Protein AF-A0A3M2DTA8-F1 (afdb_monomer_lite)

Sequence (201 aa):
MVPRVATTVEIPSRPRRARVEIDAHSLYVSAADGQWTEMPLAGARAIARDAACDARFVRHVSIRSAAGRVDLITPPERGAIAPRAARLPGVPRSSIIVDADDCDTVEAWVRTGGGLSGRTIAELARLARIATPQFAIAIGECAAYVAAELTWQRLGPMRGGGTFQQVLGPLEREARRSPRAAEALLAAMSRGAVLEPYVGR

Secondary structure (DSSP, 8-state):
-----------PPPPPPPEEEE-SSEEEEE-TTS-EEEEE-TT-EEEEEEEEETTEEEEEEEEEETTEEEEEE--GGGSPB--TT--PPBPPTTPEE--HHHHHHHHHHHHTTT--TT--HHHHHHHHHTB-HHHHHHHHHHHHHHHHHHHHHHHSS---THHHHHHTHHHHHHHTT-HHHHHHHHHHHHHHHHHTTTS--

Structure (mmCIF, N/CA/C/O backbone):
data_AF-A0A3M2DTA8-F1
#
_entry.id   AF-A0A3M2DTA8-F1
#
loop_
_atom_site.group_PDB
_atom_site.id
_atom_site.type_symbol
_atom_site.label_atom_id
_atom_site.label_alt_id
_atom_site.label_comp_id
_atom_site.label_asym_id
_atom_site.label_entity_id
_atom_site.label_seq_id
_atom_site.pdbx_PDB_ins_code
_atom_site.Cartn_x
_atom_site.Cartn_y
_atom_site.Cartn_z
_atom_site.occupancy
_atom_site.B_iso_or_equiv
_atom_site.auth_seq_id
_atom_site.auth_comp_id
_atom_site.auth_asym_id
_atom_site.auth_atom_id
_atom_site.pdbx_PDB_model_num
ATOM 1 N N . MET A 1 1 ? -47.699 27.219 29.072 1.00 48.72 1 MET A N 1
ATOM 2 C CA . MET A 1 1 ? -46.553 27.611 28.222 1.00 48.72 1 MET A CA 1
ATOM 3 C C . MET A 1 1 ? -45.392 26.696 28.599 1.00 48.72 1 MET A C 1
ATOM 5 O O . MET A 1 1 ? -44.927 26.792 29.723 1.00 48.72 1 MET A O 1
ATOM 9 N N . VAL A 1 2 ? -45.035 25.716 27.761 1.00 40.84 2 VAL A N 1
ATOM 10 C CA . VAL A 1 2 ? -44.021 24.693 28.099 1.00 40.84 2 VAL A CA 1
ATOM 11 C C . VAL A 1 2 ? -42.668 25.133 27.526 1.00 40.84 2 VAL A C 1
ATOM 13 O O . VAL A 1 2 ? -42.603 25.376 26.319 1.00 40.84 2 VAL A O 1
ATOM 16 N N . PRO A 1 3 ? -41.602 25.269 28.335 1.00 48.31 3 PRO A N 1
ATOM 17 C CA . PRO A 1 3 ? -40.293 25.656 27.826 1.00 48.31 3 PRO A CA 1
ATOM 18 C C . PRO A 1 3 ? -39.707 24.520 26.980 1.00 48.31 3 PRO A C 1
ATOM 20 O O . PRO A 1 3 ? -39.558 23.389 27.439 1.00 48.31 3 PRO A O 1
ATOM 23 N N . ARG A 1 4 ? -39.378 24.822 25.720 1.00 49.88 4 ARG A N 1
ATOM 24 C CA . ARG A 1 4 ? -38.595 23.927 24.864 1.00 49.88 4 ARG A CA 1
ATOM 25 C C . ARG A 1 4 ? -37.152 23.934 25.361 1.00 49.88 4 ARG A C 1
ATOM 27 O O . ARG A 1 4 ? -36.442 24.916 25.172 1.00 49.88 4 ARG A O 1
ATOM 34 N N . VAL A 1 5 ? -36.726 22.835 25.979 1.00 50.75 5 VAL A N 1
ATOM 35 C CA . VAL A 1 5 ? -35.305 22.557 26.208 1.00 50.75 5 VAL A CA 1
ATOM 36 C C . VAL A 1 5 ? -34.689 22.280 24.841 1.00 50.75 5 VAL A C 1
ATOM 38 O O . VAL A 1 5 ? -34.995 21.273 24.205 1.00 50.75 5 VAL A O 1
ATOM 41 N N . ALA A 1 6 ? -33.869 23.209 24.355 1.00 48.50 6 ALA A N 1
ATOM 42 C CA . ALA A 1 6 ? -33.037 22.973 23.189 1.00 48.50 6 ALA A CA 1
ATOM 43 C C . ALA A 1 6 ? -31.980 21.932 23.578 1.00 48.50 6 ALA A C 1
ATOM 45 O O . ALA A 1 6 ? -30.978 22.252 24.211 1.00 48.50 6 ALA A O 1
ATOM 46 N N . THR A 1 7 ? -32.229 20.665 23.253 1.00 53.28 7 THR A N 1
ATOM 47 C CA . THR A 1 7 ? -31.190 19.640 23.297 1.00 53.28 7 THR A CA 1
ATOM 48 C C . THR A 1 7 ? -30.209 19.967 22.181 1.00 53.28 7 THR A C 1
ATOM 50 O O . THR A 1 7 ? -30.469 19.681 21.013 1.00 53.28 7 THR A O 1
ATOM 53 N N . THR A 1 8 ? -29.102 20.621 22.526 1.00 43.78 8 THR A N 1
ATOM 54 C CA . THR A 1 8 ? -27.943 20.723 21.642 1.00 43.78 8 THR A CA 1
ATOM 55 C C . THR A 1 8 ? -27.476 19.300 21.371 1.00 43.78 8 THR A C 1
ATOM 57 O O . THR A 1 8 ? -26.863 18.661 22.221 1.00 43.78 8 THR A O 1
ATOM 60 N N . VAL A 1 9 ? -27.842 18.767 20.208 1.00 49.28 9 VAL A N 1
ATOM 61 C CA . VAL A 1 9 ? -27.265 17.527 19.705 1.00 49.28 9 VAL A CA 1
ATOM 62 C C . VAL A 1 9 ? -25.840 17.884 19.313 1.00 49.28 9 VAL A C 1
ATOM 64 O O . VAL A 1 9 ? -25.622 18.509 18.275 1.00 49.28 9 VAL A O 1
ATOM 67 N N . GLU A 1 10 ? -24.874 17.551 20.169 1.00 37.25 10 GLU A N 1
ATOM 68 C CA . GLU A 1 10 ? -23.474 17.539 19.763 1.00 37.25 10 GLU A CA 1
ATOM 69 C C . GLU A 1 10 ? -23.366 16.591 18.573 1.00 37.25 10 GLU A C 1
ATOM 71 O O . GLU A 1 10 ? -23.547 15.380 18.691 1.00 37.25 10 GLU A O 1
ATOM 76 N N . ILE A 1 11 ? -23.147 17.160 17.390 1.00 49.78 11 ILE A N 1
ATOM 77 C CA . ILE A 1 11 ? -22.798 16.378 16.215 1.00 49.78 11 ILE A CA 1
ATOM 78 C C . ILE A 1 11 ? -21.409 15.821 16.534 1.00 49.78 11 ILE A C 1
ATOM 80 O O . ILE A 1 11 ? -20.482 16.629 16.657 1.00 49.78 11 ILE A O 1
ATOM 84 N N . PRO A 1 12 ? -21.232 14.495 16.703 1.00 49.81 12 PRO A N 1
ATOM 85 C CA . PRO A 1 12 ? -19.915 13.945 16.973 1.00 49.81 12 PRO A CA 1
ATOM 86 C C . PRO A 1 12 ? -18.982 14.409 15.859 1.00 49.81 12 PRO A C 1
ATOM 88 O O . PRO A 1 12 ? -19.290 14.267 14.668 1.00 49.81 12 PRO A O 1
ATOM 91 N N . SER A 1 13 ? -17.880 15.048 16.254 1.00 57.19 13 SER A N 1
ATOM 92 C CA . SER A 1 13 ? -16.854 15.486 15.320 1.00 57.19 13 SER A CA 1
ATOM 93 C C . SER A 1 13 ? -16.477 14.289 14.451 1.00 57.19 13 SER A C 1
ATOM 95 O O . SER A 1 13 ? -16.272 13.183 14.956 1.00 57.19 13 SER A O 1
ATOM 97 N N . ARG A 1 14 ? -16.486 14.471 13.122 1.00 57.56 14 ARG A N 1
ATOM 98 C CA . ARG A 1 14 ? -16.159 13.381 12.192 1.00 57.56 14 ARG A CA 1
ATOM 99 C C . ARG A 1 14 ? -14.837 12.759 12.648 1.00 57.56 14 ARG A C 1
ATOM 101 O O . ARG A 1 14 ? -13.872 13.517 12.792 1.00 57.56 14 ARG A O 1
ATOM 108 N N . PRO A 1 15 ? -14.773 11.438 12.882 1.00 62.88 15 PRO A N 1
ATOM 109 C CA . PRO A 1 15 ? -13.542 10.822 13.337 1.00 62.88 15 PRO A CA 1
ATOM 110 C C . PRO A 1 15 ? -12.437 11.141 12.331 1.00 62.88 15 PRO A C 1
ATOM 112 O O . PRO A 1 15 ? -12.603 10.988 11.117 1.00 62.88 15 PRO A O 1
ATOM 115 N N . ARG A 1 16 ? -11.332 11.687 12.839 1.00 72.88 16 ARG A N 1
ATOM 116 C CA . ARG A 1 16 ? -10.223 12.135 12.002 1.00 72.88 16 ARG A CA 1
ATOM 117 C C . ARG A 1 16 ? -9.631 10.913 11.303 1.00 72.88 16 ARG A C 1
ATOM 119 O O . ARG A 1 16 ? -9.260 9.949 11.966 1.00 72.88 16 ARG A O 1
ATOM 126 N N . ARG A 1 17 ? -9.563 10.962 9.971 1.00 84.25 17 ARG A N 1
ATOM 127 C CA . ARG A 1 17 ? -8.951 9.898 9.166 1.00 84.25 17 ARG A CA 1
ATOM 128 C C . ARG A 1 17 ? -7.479 9.787 9.532 1.00 84.25 17 ARG A C 1
ATOM 130 O O . ARG A 1 17 ? -6.757 10.787 9.504 1.00 84.25 17 ARG A O 1
ATOM 137 N N . ALA A 1 18 ? -7.073 8.582 9.894 1.00 89.50 18 ALA A N 1
ATOM 138 C CA . ALA A 1 18 ? -5.684 8.237 10.094 1.00 89.50 18 ALA A CA 1
ATOM 139 C C . ALA A 1 18 ? -4.962 8.189 8.750 1.00 89.50 18 ALA A C 1
ATOM 141 O O . ALA A 1 18 ? -5.562 7.893 7.714 1.00 89.50 18 ALA A O 1
ATOM 142 N N . ARG A 1 19 ? -3.661 8.462 8.783 1.00 91.00 19 ARG A N 1
ATOM 143 C CA . ARG A 1 19 ? -2.762 8.199 7.665 1.00 91.00 19 ARG A CA 1
ATOM 144 C C . ARG A 1 19 ? -2.070 6.873 7.905 1.00 91.00 19 ARG A C 1
ATOM 146 O O . ARG A 1 19 ? -1.788 6.511 9.048 1.00 91.00 19 ARG A O 1
ATOM 153 N N . VAL A 1 20 ? -1.792 6.176 6.818 1.00 94.12 20 VAL A N 1
ATOM 154 C CA . VAL A 1 20 ? -0.933 5.000 6.820 1.00 94.12 20 VAL A CA 1
ATOM 155 C C . VAL A 1 20 ? 0.275 5.287 5.955 1.00 94.12 20 VAL A C 1
ATOM 157 O O . VAL A 1 20 ? 0.147 5.894 4.891 1.00 94.12 20 VAL A O 1
ATOM 160 N N . GLU A 1 21 ? 1.434 4.851 6.423 1.00 96.00 21 GLU A N 1
ATOM 161 C CA . GLU A 1 21 ? 2.644 4.797 5.620 1.00 96.00 21 GLU A CA 1
ATOM 162 C C . GLU A 1 21 ? 3.204 3.377 5.645 1.00 96.00 21 GLU A C 1
ATOM 164 O O . GLU A 1 21 ? 3.129 2.686 6.659 1.00 96.00 21 GLU A O 1
ATOM 169 N N . ILE A 1 22 ? 3.751 2.920 4.526 1.00 95.62 22 ILE A N 1
ATOM 170 C CA . ILE A 1 22 ? 4.434 1.632 4.431 1.00 95.62 22 ILE A CA 1
ATOM 171 C C . ILE A 1 22 ? 5.902 1.835 4.094 1.00 95.62 22 ILE A C 1
ATOM 173 O O . ILE A 1 22 ? 6.269 2.694 3.290 1.00 95.62 22 ILE A O 1
ATOM 177 N N . ASP A 1 23 ? 6.721 0.983 4.684 1.00 93.50 23 ASP A N 1
ATOM 178 C CA . ASP A 1 23 ? 8.105 0.758 4.301 1.00 93.50 23 ASP A CA 1
ATOM 179 C C . ASP A 1 23 ? 8.295 -0.728 3.947 1.00 93.50 23 ASP A C 1
ATOM 181 O O . ASP A 1 23 ? 7.362 -1.535 4.053 1.00 93.50 23 ASP A O 1
ATOM 185 N N . ALA A 1 24 ? 9.506 -1.111 3.546 1.00 89.81 24 ALA A N 1
ATOM 186 C CA . ALA A 1 24 ? 9.877 -2.477 3.194 1.00 89.81 24 ALA A CA 1
ATOM 187 C C . ALA A 1 24 ? 9.513 -3.497 4.286 1.00 89.81 24 ALA A C 1
ATOM 189 O O . ALA A 1 24 ? 9.198 -4.650 3.983 1.00 89.81 24 ALA A O 1
ATOM 190 N N . HIS A 1 25 ? 9.552 -3.087 5.556 1.00 91.12 25 HIS A N 1
ATOM 191 C CA . HIS A 1 25 ? 9.405 -3.995 6.696 1.00 91.12 25 HIS A CA 1
ATOM 192 C C . HIS A 1 25 ? 8.381 -3.556 7.740 1.00 91.12 25 HIS A C 1
ATOM 194 O O . HIS A 1 25 ? 8.106 -4.327 8.661 1.00 91.12 25 HIS A O 1
ATOM 200 N N . SER A 1 26 ? 7.787 -2.374 7.592 1.00 94.62 26 SER A N 1
ATOM 201 C CA . SER A 1 26 ? 6.948 -1.772 8.627 1.00 94.62 26 SER A CA 1
ATOM 202 C C . SER A 1 26 ? 5.694 -1.130 8.043 1.00 94.62 26 SER A C 1
ATOM 204 O O . SER A 1 26 ? 5.697 -0.587 6.937 1.00 94.62 26 SER A O 1
ATOM 206 N N . LEU A 1 27 ? 4.607 -1.199 8.812 1.00 94.50 27 LEU A N 1
ATOM 207 C CA . LEU A 1 27 ? 3.422 -0.366 8.641 1.00 94.50 27 LEU A CA 1
ATOM 208 C C . LEU A 1 27 ? 3.444 0.713 9.721 1.00 94.50 27 LEU A C 1
ATOM 210 O O . LEU A 1 27 ? 3.476 0.402 10.910 1.00 94.50 27 LEU A O 1
ATOM 214 N N . TYR A 1 28 ? 3.359 1.964 9.306 1.00 94.81 28 TYR A N 1
ATOM 215 C CA . TYR A 1 28 ? 3.198 3.117 10.173 1.00 94.81 28 TYR A CA 1
ATOM 216 C C . TYR A 1 28 ? 1.755 3.587 10.102 1.00 94.81 28 TYR A C 1
ATOM 218 O O . TYR A 1 28 ? 1.175 3.705 9.022 1.00 94.81 28 TYR A O 1
ATOM 226 N N . VAL A 1 29 ? 1.162 3.872 11.253 1.00 92.44 29 VAL A N 1
ATOM 227 C CA . VAL A 1 29 ? -0.202 4.392 11.325 1.00 92.44 29 VAL A CA 1
ATOM 228 C C . VAL A 1 29 ? -0.224 5.611 12.228 1.00 92.44 29 VAL A C 1
ATOM 230 O O . VAL A 1 29 ? 0.222 5.539 13.371 1.00 92.44 29 VAL A O 1
ATOM 233 N N . SER A 1 30 ? -0.744 6.729 11.723 1.00 89.81 30 SER A N 1
ATOM 234 C CA . SER A 1 30 ? -0.953 7.932 12.524 1.00 89.81 30 SER A CA 1
ATOM 235 C C . SER A 1 30 ? -2.370 7.926 13.087 1.00 89.81 30 SER A C 1
ATOM 237 O O . SER A 1 30 ? -3.332 8.042 12.322 1.00 89.81 30 SER A O 1
ATOM 239 N N . ALA A 1 31 ? -2.533 7.833 14.402 1.00 78.25 31 ALA A N 1
ATOM 240 C CA . ALA A 1 31 ? -3.855 7.958 15.006 1.00 78.25 31 ALA A CA 1
ATOM 241 C C . ALA A 1 31 ? -4.388 9.407 14.910 1.00 78.25 31 ALA A C 1
ATOM 243 O O . ALA A 1 31 ? -3.731 10.322 14.406 1.00 78.25 31 ALA A O 1
ATOM 244 N N . ALA A 1 32 ? -5.627 9.628 15.362 1.00 69.75 32 ALA A N 1
ATOM 245 C CA . ALA A 1 32 ? -6.285 10.939 15.298 1.00 69.75 32 ALA A CA 1
ATOM 246 C C . ALA A 1 32 ? -5.561 12.037 16.112 1.00 69.75 32 ALA A C 1
ATOM 248 O O . ALA A 1 32 ? -5.699 13.228 15.802 1.00 69.75 32 ALA A O 1
ATOM 249 N N . ASP A 1 33 ? -4.779 11.632 17.114 1.00 76.44 33 ASP A N 1
ATOM 250 C CA . ASP A 1 33 ? -3.904 12.471 17.942 1.00 76.44 33 ASP A CA 1
ATOM 251 C C . ASP A 1 33 ? -2.615 12.913 17.219 1.00 76.44 33 ASP A C 1
ATOM 253 O O . ASP A 1 33 ? -1.881 13.761 17.725 1.00 76.44 33 ASP A O 1
ATOM 257 N N . GLY A 1 34 ? -2.361 12.391 16.014 1.00 78.38 34 GLY A N 1
ATOM 258 C CA . GLY A 1 34 ? -1.174 12.676 15.212 1.00 78.38 34 GLY A CA 1
ATOM 259 C C . GLY A 1 34 ? 0.068 11.883 15.619 1.00 78.38 34 GLY A C 1
ATOM 260 O O . GLY A 1 34 ? 1.113 12.071 14.999 1.00 78.38 34 GLY A O 1
ATOM 261 N N . GLN A 1 35 ? -0.027 11.002 16.619 1.00 85.75 35 GLN A N 1
ATOM 262 C CA . GLN A 1 35 ? 1.071 10.124 17.005 1.00 85.75 35 GLN A CA 1
ATOM 263 C C . GLN A 1 35 ? 1.198 8.979 16.004 1.00 85.75 35 GLN A C 1
ATOM 265 O O . GLN A 1 35 ? 0.211 8.341 15.628 1.00 85.75 35 GLN A O 1
ATOM 270 N N . TRP A 1 36 ? 2.432 8.721 15.576 1.00 90.94 36 TRP A N 1
ATOM 271 C CA . TRP A 1 36 ? 2.758 7.610 14.693 1.00 90.94 36 TRP A CA 1
ATOM 272 C C . TRP A 1 36 ? 3.086 6.371 15.511 1.00 90.94 36 TRP A C 1
ATOM 274 O O . TRP A 1 36 ? 3.918 6.411 16.413 1.00 90.94 36 TRP A O 1
ATOM 284 N N . THR A 1 37 ? 2.442 5.261 15.170 1.00 91.06 37 THR A N 1
ATOM 285 C CA . THR A 1 37 ? 2.780 3.937 15.689 1.00 91.06 37 THR A CA 1
ATOM 286 C C . THR A 1 37 ? 3.384 3.111 14.570 1.00 91.06 37 THR A C 1
ATOM 288 O O . THR A 1 37 ? 2.799 3.005 13.493 1.00 91.06 37 THR A O 1
ATOM 291 N N . GLU A 1 38 ? 4.540 2.518 14.837 1.00 94.19 38 GLU A N 1
ATOM 292 C CA . GLU A 1 38 ? 5.179 1.556 13.950 1.00 94.19 38 GLU A CA 1
ATOM 293 C C . GLU A 1 38 ? 4.757 0.130 14.314 1.00 94.19 38 GLU A C 1
ATOM 295 O O . GLU A 1 38 ? 4.737 -0.257 15.483 1.00 94.19 38 GLU A O 1
ATOM 300 N N . MET A 1 39 ? 4.460 -0.673 13.297 1.00 92.25 39 MET A N 1
ATOM 301 C CA . MET A 1 39 ? 4.242 -2.105 13.421 1.00 92.25 39 MET A CA 1
ATOM 302 C C . MET A 1 39 ? 5.148 -2.853 12.435 1.00 92.25 39 MET A C 1
ATOM 304 O O . MET A 1 39 ? 4.901 -2.811 11.224 1.00 92.25 39 MET A O 1
ATOM 308 N N . PRO A 1 40 ? 6.132 -3.617 12.938 1.00 92.75 40 PRO A N 1
ATOM 309 C CA . PRO A 1 40 ? 6.907 -4.537 12.120 1.00 92.75 40 PRO A CA 1
ATOM 310 C C . PRO A 1 40 ? 6.015 -5.580 11.434 1.00 92.75 40 PRO A C 1
ATOM 312 O O . PRO A 1 40 ? 5.133 -6.184 12.062 1.00 92.75 40 PRO A O 1
ATOM 315 N N . LEU A 1 41 ? 6.279 -5.822 10.150 1.00 90.38 41 LEU A N 1
ATOM 316 C CA . LEU A 1 41 ? 5.529 -6.737 9.287 1.00 90.38 41 LEU A CA 1
ATOM 317 C C . LEU A 1 41 ? 6.169 -8.126 9.152 1.00 90.38 41 LEU A C 1
ATOM 319 O O . LEU A 1 41 ? 5.598 -9.002 8.502 1.00 90.38 41 LEU A O 1
ATOM 323 N N . ALA A 1 42 ? 7.322 -8.367 9.779 1.00 89.50 42 ALA A N 1
ATOM 324 C CA . ALA A 1 42 ? 7.958 -9.682 9.779 1.00 89.50 42 ALA A CA 1
ATOM 325 C C . ALA A 1 42 ? 7.000 -10.755 10.336 1.00 89.50 42 ALA A C 1
ATOM 327 O O . ALA A 1 42 ? 6.549 -10.684 11.482 1.00 89.50 42 ALA A O 1
ATOM 328 N N . GLY A 1 43 ? 6.655 -11.738 9.497 1.00 90.06 43 GLY A N 1
ATOM 329 C CA . GLY A 1 43 ? 5.689 -12.790 9.833 1.00 90.06 43 GLY A CA 1
ATOM 330 C C . GLY A 1 43 ? 4.244 -12.305 10.010 1.00 90.06 43 GLY A C 1
ATOM 331 O O . GLY A 1 43 ? 3.412 -13.057 10.526 1.00 90.06 43 GLY A O 1
ATOM 332 N N . ALA A 1 44 ? 3.932 -11.069 9.610 1.00 94.19 44 ALA A N 1
ATOM 333 C CA . ALA A 1 44 ? 2.601 -10.509 9.761 1.00 94.19 44 ALA A CA 1
ATOM 334 C C . ALA A 1 44 ? 1.576 -11.203 8.858 1.00 94.19 44 ALA A C 1
ATOM 336 O O . ALA A 1 44 ? 1.878 -11.681 7.764 1.00 94.19 44 ALA A O 1
ATOM 337 N N . ARG A 1 45 ? 0.327 -11.241 9.321 1.00 94.19 45 ARG A N 1
ATOM 338 C CA . ARG A 1 45 ? -0.817 -11.780 8.579 1.00 94.19 45 ARG A CA 1
ATOM 339 C C . ARG A 1 45 ? -1.951 -10.771 8.567 1.00 94.19 45 ARG A C 1
ATOM 341 O O . ARG A 1 45 ? -2.279 -10.214 9.613 1.00 94.19 45 ARG A O 1
ATOM 348 N N . ALA A 1 46 ? -2.572 -10.595 7.404 1.00 95.12 46 ALA A N 1
ATOM 349 C CA . ALA A 1 46 ? -3.749 -9.753 7.221 1.00 95.12 46 ALA A CA 1
ATOM 350 C C . ALA A 1 46 ? -5.006 -10.599 6.984 1.00 95.12 46 ALA A C 1
ATOM 352 O O . ALA A 1 46 ? -5.021 -11.499 6.139 1.00 95.12 46 ALA A O 1
ATOM 353 N N . ILE A 1 47 ? -6.077 -10.279 7.707 1.00 95.62 47 ILE A N 1
ATOM 354 C CA . ILE A 1 47 ? -7.411 -10.859 7.535 1.00 95.62 47 ILE A CA 1
ATOM 355 C C . ILE A 1 47 ? -8.380 -9.723 7.235 1.00 95.62 47 ILE A C 1
ATOM 357 O O . ILE A 1 47 ? -8.560 -8.841 8.070 1.00 95.62 47 ILE A O 1
ATOM 361 N N . ALA A 1 48 ? -9.028 -9.776 6.075 1.00 95.38 48 ALA A N 1
ATOM 362 C CA . ALA A 1 48 ? -10.067 -8.831 5.696 1.00 95.38 48 ALA A CA 1
ATOM 363 C C . ALA A 1 48 ? -11.447 -9.476 5.755 1.00 95.38 48 ALA A C 1
ATOM 365 O O . ALA A 1 48 ? -11.608 -10.649 5.408 1.00 95.38 48 ALA A O 1
ATOM 366 N N . ARG A 1 49 ? -12.432 -8.709 6.215 1.00 94.06 49 ARG A N 1
ATOM 367 C CA . ARG A 1 49 ? -13.835 -9.119 6.296 1.00 94.06 49 ARG A CA 1
ATOM 368 C C . ARG A 1 49 ? -14.756 -7.910 6.329 1.00 94.06 49 ARG A C 1
ATOM 370 O O . ARG A 1 49 ? -14.344 -6.831 6.755 1.00 94.06 49 ARG A O 1
ATOM 377 N N . ASP A 1 50 ? -16.016 -8.134 5.991 1.00 93.38 50 ASP A N 1
ATOM 378 C CA . ASP A 1 50 ? -17.072 -7.170 6.275 1.00 93.38 50 ASP A CA 1
ATOM 379 C C . ASP A 1 50 ? -17.397 -7.170 7.771 1.00 93.38 50 ASP A C 1
ATOM 381 O O . ASP A 1 50 ? -17.398 -8.210 8.443 1.00 93.38 50 ASP A O 1
ATOM 385 N N . ALA A 1 51 ? -17.654 -5.983 8.306 1.00 92.75 51 ALA A N 1
ATOM 386 C CA . ALA A 1 51 ? -17.957 -5.773 9.709 1.00 92.75 51 ALA A CA 1
ATOM 387 C C . ALA A 1 51 ? -18.958 -4.627 9.893 1.00 92.75 51 ALA A C 1
ATOM 389 O O . ALA A 1 51 ? -19.250 -3.870 8.965 1.00 92.75 51 ALA A O 1
ATOM 390 N N . ALA A 1 52 ? -19.490 -4.510 11.109 1.00 92.50 52 ALA A N 1
ATOM 391 C CA . ALA A 1 52 ? -20.364 -3.414 11.501 1.00 92.50 52 ALA A CA 1
ATOM 392 C C . ALA A 1 52 ? -19.635 -2.412 12.410 1.00 92.50 52 ALA A C 1
ATOM 394 O O . ALA A 1 52 ? -18.997 -2.797 13.395 1.00 92.50 52 ALA A O 1
ATOM 395 N N . CYS A 1 53 ? -19.786 -1.123 12.108 1.00 90.56 53 CYS A N 1
ATOM 396 C CA . CYS A 1 53 ? -19.373 0.009 12.938 1.00 90.56 53 CYS A CA 1
ATOM 397 C C . CYS A 1 53 ? -20.524 1.021 12.966 1.00 90.56 53 CYS A C 1
ATOM 399 O O . CYS A 1 53 ? -21.008 1.405 11.905 1.00 90.56 53 CYS A O 1
ATOM 401 N N . ASP A 1 54 ? -21.026 1.382 14.149 1.00 88.06 54 ASP A N 1
ATOM 402 C CA . ASP A 1 54 ? -22.157 2.312 14.321 1.00 88.06 54 ASP A CA 1
ATOM 403 C C . ASP A 1 54 ? -23.368 2.007 13.415 1.00 88.06 54 ASP A C 1
ATOM 405 O O . ASP A 1 54 ? -23.940 2.880 12.764 1.00 88.06 54 ASP A O 1
ATOM 409 N N . ALA A 1 55 ? -23.747 0.723 13.358 1.00 86.62 55 ALA A N 1
ATOM 410 C CA . ALA A 1 55 ? -24.814 0.192 12.501 1.00 86.62 55 ALA A CA 1
ATOM 411 C C . ALA A 1 55 ? -24.601 0.406 10.987 1.00 86.62 55 ALA A C 1
ATOM 413 O O . ALA A 1 55 ? -25.563 0.408 10.219 1.00 86.62 55 ALA A O 1
ATOM 414 N N . ARG A 1 56 ? -23.352 0.550 10.535 1.00 90.06 56 ARG A N 1
ATOM 415 C CA . ARG A 1 56 ? -22.974 0.656 9.120 1.00 90.06 56 ARG A CA 1
ATOM 416 C C . ARG A 1 56 ? -21.976 -0.416 8.711 1.00 90.06 56 ARG A C 1
ATOM 418 O O . ARG A 1 56 ? -21.166 -0.860 9.523 1.00 90.06 56 ARG A O 1
ATOM 425 N N . PHE A 1 57 ? -22.043 -0.813 7.444 1.00 91.25 57 PHE A N 1
ATOM 426 C CA . PHE A 1 57 ? -21.083 -1.716 6.821 1.00 91.25 57 PHE A CA 1
ATOM 427 C C . PHE A 1 57 ? -19.729 -1.032 6.655 1.00 91.25 57 PHE A C 1
ATOM 429 O O . PHE A 1 57 ? -19.642 0.061 6.098 1.00 91.25 57 PHE A O 1
ATOM 436 N N . VAL A 1 58 ? -18.672 -1.707 7.087 1.00 93.50 58 VAL A N 1
ATOM 437 C CA . VAL A 1 58 ? -17.287 -1.306 6.839 1.00 93.50 58 VAL A CA 1
ATOM 438 C C . VAL A 1 58 ? -16.468 -2.520 6.432 1.00 93.50 58 VAL A C 1
ATOM 440 O O . VAL A 1 58 ? -16.715 -3.630 6.911 1.00 93.50 58 VAL A O 1
ATOM 443 N N . ARG A 1 59 ? -15.447 -2.305 5.601 1.00 94.88 59 ARG A N 1
ATOM 444 C CA . ARG A 1 59 ? -14.376 -3.288 5.447 1.00 94.88 59 ARG A CA 1
ATOM 445 C C . ARG A 1 59 ? -13.461 -3.170 6.655 1.00 94.88 59 ARG A C 1
ATOM 447 O O . ARG A 1 59 ? -13.084 -2.066 7.043 1.00 94.88 59 ARG A O 1
ATOM 454 N N . HIS A 1 60 ? -13.122 -4.307 7.242 1.00 95.94 60 HIS A N 1
ATOM 455 C CA . HIS A 1 60 ? -12.243 -4.418 8.394 1.00 95.94 60 HIS A CA 1
ATOM 456 C C . HIS A 1 60 ? -11.052 -5.302 8.036 1.00 95.94 60 HIS A C 1
ATOM 458 O O . HIS A 1 60 ? -11.224 -6.484 7.732 1.00 95.94 60 HIS A O 1
ATOM 464 N N . VAL A 1 61 ? -9.852 -4.729 8.105 1.00 97.12 61 VAL A N 1
ATOM 465 C CA . VAL A 1 61 ? -8.573 -5.405 7.888 1.00 97.12 61 VAL A CA 1
ATOM 466 C C . VAL A 1 61 ? -7.844 -5.513 9.223 1.00 97.12 61 VAL A C 1
ATOM 468 O O . VAL A 1 61 ? -7.429 -4.515 9.802 1.00 97.12 61 VAL A O 1
ATOM 471 N N . SER A 1 62 ? -7.683 -6.738 9.713 1.00 96.56 62 SER A N 1
ATOM 472 C CA . SER A 1 62 ? -6.939 -7.043 10.931 1.00 96.56 62 SER A CA 1
ATOM 473 C C . SER A 1 62 ? -5.549 -7.550 10.575 1.00 96.56 62 SER A C 1
ATOM 475 O O . SER A 1 62 ? -5.419 -8.573 9.898 1.00 96.56 62 SER A O 1
ATOM 477 N N . ILE A 1 63 ? -4.518 -6.847 11.031 1.00 96.06 63 ILE A N 1
ATOM 478 C CA . ILE A 1 63 ? -3.113 -7.172 10.795 1.00 96.06 63 ILE A CA 1
ATOM 479 C C . ILE A 1 63 ? -2.505 -7.614 12.118 1.00 96.06 63 ILE A C 1
ATOM 481 O O . ILE A 1 63 ? -2.598 -6.908 13.121 1.00 96.06 63 ILE A O 1
ATOM 485 N N . ARG A 1 64 ? -1.903 -8.802 12.138 1.00 95.50 64 ARG A N 1
ATOM 486 C CA . ARG A 1 64 ? -1.288 -9.386 13.336 1.00 95.50 64 ARG A CA 1
ATOM 487 C C . ARG A 1 64 ? 0.154 -9.766 13.049 1.00 95.50 64 ARG A C 1
ATOM 489 O O . ARG A 1 64 ? 0.395 -10.465 12.069 1.00 95.50 64 ARG A O 1
ATOM 496 N N . SER A 1 65 ? 1.073 -9.376 13.925 1.00 93.44 65 SER A N 1
ATOM 497 C CA . SER A 1 65 ? 2.480 -9.792 13.922 1.00 93.44 65 SER A CA 1
ATOM 498 C C . SER A 1 65 ? 2.923 -10.177 15.339 1.00 93.44 65 SER A C 1
ATOM 500 O O . SER A 1 65 ? 2.127 -10.133 16.280 1.00 93.44 65 SER A O 1
ATOM 502 N N . ALA A 1 66 ? 4.187 -10.574 15.510 1.00 91.62 66 ALA A N 1
ATOM 503 C CA . ALA A 1 66 ? 4.750 -10.826 16.839 1.00 91.62 66 ALA A CA 1
ATOM 504 C C . ALA A 1 66 ? 4.798 -9.554 17.710 1.00 91.62 66 ALA A C 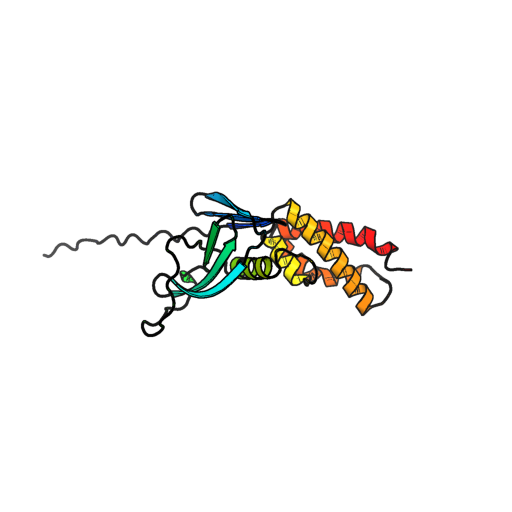1
ATOM 506 O O . ALA A 1 66 ? 4.737 -9.647 18.932 1.00 91.62 66 ALA A O 1
ATOM 507 N N . ALA A 1 67 ? 4.870 -8.378 17.080 1.00 89.25 67 ALA A N 1
ATOM 508 C CA . ALA A 1 67 ? 4.931 -7.089 17.762 1.00 89.25 67 ALA A CA 1
ATOM 509 C C . ALA A 1 67 ? 3.555 -6.585 18.231 1.00 89.25 67 ALA A C 1
ATOM 511 O O . ALA A 1 67 ? 3.486 -5.706 19.085 1.00 89.25 67 ALA A O 1
ATOM 512 N N . GLY A 1 68 ? 2.455 -7.126 17.694 1.00 92.75 68 GLY A N 1
ATOM 513 C CA . GLY A 1 68 ? 1.117 -6.721 18.107 1.00 92.75 68 GLY A CA 1
ATOM 514 C C . GLY A 1 68 ? 0.039 -6.917 17.048 1.00 92.75 68 GLY A C 1
ATOM 515 O O . GLY A 1 68 ? 0.108 -7.797 16.184 1.00 92.75 68 GLY A O 1
ATOM 516 N N . ARG A 1 69 ? -1.009 -6.100 17.158 1.00 94.31 69 ARG A N 1
ATOM 517 C CA . ARG A 1 69 ? -2.168 -6.112 16.268 1.00 94.31 69 ARG A CA 1
ATOM 518 C C . ARG A 1 69 ? -2.599 -4.690 15.946 1.00 94.31 69 ARG A C 1
ATOM 520 O O . ARG A 1 69 ? -2.717 -3.868 16.848 1.00 94.31 69 ARG A O 1
ATOM 527 N N . VAL A 1 70 ? -2.921 -4.460 14.680 1.00 94.38 70 VAL A N 1
ATOM 528 C CA . VAL A 1 70 ? -3.558 -3.239 14.187 1.00 94.38 70 VAL A CA 1
ATOM 529 C C . VAL A 1 70 ? -4.836 -3.632 13.455 1.00 94.38 70 VAL A C 1
ATOM 531 O O . VAL A 1 70 ? -4.837 -4.561 12.650 1.00 94.38 70 VAL A O 1
ATOM 534 N N . ASP A 1 71 ? -5.930 -2.934 13.741 1.00 95.06 71 ASP A N 1
ATOM 535 C CA . ASP A 1 71 ? -7.204 -3.110 13.050 1.00 95.06 71 ASP A CA 1
ATOM 536 C C . ASP A 1 71 ? -7.516 -1.833 12.272 1.00 95.06 71 ASP A C 1
ATOM 538 O O . ASP A 1 71 ? -7.628 -0.757 12.855 1.00 95.06 71 ASP A O 1
ATOM 542 N N . LEU A 1 72 ? -7.633 -1.951 10.953 1.00 95.19 72 LEU A N 1
ATOM 543 C CA . LEU A 1 72 ? -7.976 -0.864 10.045 1.00 95.19 72 LEU A CA 1
ATOM 544 C C . LEU A 1 72 ? -9.416 -1.038 9.577 1.00 95.19 72 LEU A C 1
ATOM 546 O O . LEU A 1 72 ? -9.843 -2.152 9.262 1.00 95.19 72 LEU A O 1
ATOM 550 N N . ILE A 1 73 ? -10.165 0.056 9.505 1.00 95.06 73 ILE A N 1
ATOM 551 C CA . ILE A 1 73 ? -11.519 0.066 8.960 1.00 95.06 73 ILE A CA 1
ATOM 552 C C . ILE A 1 73 ? -11.686 1.176 7.935 1.00 95.06 73 ILE A C 1
ATOM 554 O O . ILE A 1 73 ? -11.090 2.249 8.037 1.00 95.06 73 ILE A O 1
ATOM 558 N N . THR A 1 74 ? -12.542 0.930 6.953 1.00 94.50 74 THR A N 1
ATOM 559 C CA . THR A 1 74 ? -12.991 1.987 6.046 1.00 94.50 74 THR A CA 1
ATOM 560 C C . THR A 1 74 ? -13.916 2.968 6.769 1.00 94.50 74 THR A C 1
ATOM 562 O O . THR A 1 74 ? -14.557 2.582 7.749 1.00 94.50 74 THR A O 1
ATOM 565 N N . PRO A 1 75 ? -14.072 4.208 6.275 1.00 91.12 75 PRO A N 1
ATOM 566 C CA . PRO A 1 75 ? -14.873 5.223 6.947 1.00 91.12 75 PRO A CA 1
ATOM 567 C C . PRO A 1 75 ? -16.357 4.815 6.994 1.00 91.12 75 PRO A C 1
ATOM 569 O O . PRO A 1 75 ? -16.956 4.642 5.923 1.00 91.12 75 PRO A O 1
ATOM 572 N N . PRO A 1 76 ? -16.968 4.661 8.188 1.00 88.62 76 PRO A N 1
ATOM 573 C CA . PRO A 1 76 ? -18.347 4.195 8.326 1.00 88.62 76 PRO A CA 1
ATOM 574 C C . PRO A 1 76 ? -19.353 5.059 7.573 1.00 88.62 76 PRO A C 1
ATOM 576 O O . PRO A 1 76 ? -20.324 4.544 7.032 1.00 88.62 76 PRO A O 1
ATOM 579 N N . GLU A 1 77 ? -19.118 6.367 7.466 1.00 87.81 77 GLU A N 1
ATOM 580 C CA . GLU A 1 77 ? -20.013 7.307 6.790 1.00 87.81 77 GLU A CA 1
ATOM 581 C C . GLU A 1 77 ? -20.173 7.043 5.285 1.00 87.81 77 GLU A C 1
ATOM 583 O O . GLU A 1 77 ? -21.144 7.505 4.687 1.00 87.81 77 GLU A O 1
ATOM 588 N N . ARG A 1 78 ? -19.252 6.284 4.677 1.00 84.06 78 ARG A N 1
ATOM 589 C CA . ARG A 1 78 ? -19.351 5.816 3.285 1.00 84.06 78 ARG A CA 1
ATOM 590 C C . ARG A 1 78 ? -20.058 4.463 3.159 1.00 84.06 78 ARG A C 1
ATOM 592 O O . ARG A 1 78 ? -20.384 4.051 2.051 1.00 84.06 78 ARG A O 1
ATOM 599 N N . GLY A 1 79 ? -20.287 3.781 4.277 1.00 82.62 79 GLY A N 1
ATOM 600 C CA . GLY A 1 79 ? -20.952 2.490 4.346 1.00 82.62 79 GLY A CA 1
ATOM 601 C C . GLY A 1 79 ? -22.474 2.594 4.332 1.00 82.62 79 GLY A C 1
ATOM 602 O O . GLY A 1 79 ? -23.066 3.518 4.907 1.00 82.62 79 GLY A O 1
ATOM 603 N N . ALA A 1 80 ? -23.118 1.600 3.718 1.00 85.56 80 ALA A N 1
ATOM 604 C CA . ALA A 1 80 ? -24.559 1.398 3.835 1.00 85.56 80 ALA A CA 1
ATOM 605 C C . ALA A 1 80 ? -24.949 1.074 5.288 1.00 85.56 80 ALA A C 1
ATOM 607 O O . ALA A 1 80 ? -24.139 0.559 6.061 1.00 85.56 80 ALA A O 1
ATOM 608 N N . ILE A 1 81 ? -26.200 1.351 5.663 1.00 86.00 81 ILE A N 1
ATOM 609 C CA . ILE A 1 81 ? -26.732 0.928 6.964 1.00 86.00 81 ILE A CA 1
ATOM 610 C C . ILE A 1 81 ? -26.762 -0.603 6.991 1.00 86.00 81 ILE A C 1
ATOM 612 O O . ILE A 1 81 ? -27.345 -1.229 6.107 1.00 86.00 81 ILE A O 1
ATOM 616 N N . ALA A 1 82 ? -26.145 -1.197 8.009 1.00 77.00 82 ALA A N 1
ATOM 617 C CA . ALA A 1 82 ? -26.209 -2.625 8.263 1.00 77.00 82 ALA A CA 1
ATOM 618 C C . ALA A 1 82 ? -27.591 -2.962 8.848 1.00 77.00 82 ALA A C 1
ATOM 620 O O . ALA A 1 82 ? -27.897 -2.535 9.967 1.00 77.00 82 ALA A O 1
ATOM 621 N N . PRO A 1 83 ? -28.465 -3.688 8.123 1.00 72.44 83 PRO A N 1
ATOM 622 C CA . PRO A 1 83 ? -29.766 -4.057 8.659 1.00 72.44 83 PRO A CA 1
ATOM 623 C C . PRO A 1 83 ? -29.568 -4.943 9.891 1.00 72.44 83 PRO A C 1
ATOM 625 O O . PRO A 1 83 ? -28.706 -5.816 9.897 1.00 72.44 83 PRO A O 1
ATOM 628 N N . ARG A 1 84 ? -30.402 -4.767 10.925 1.00 59.69 84 ARG A N 1
ATOM 629 C CA . ARG A 1 84 ? -30.309 -5.513 12.201 1.00 59.69 84 ARG A CA 1
ATOM 630 C C . ARG A 1 84 ? -30.322 -7.046 12.043 1.00 59.69 84 ARG A C 1
ATOM 632 O O . ARG A 1 84 ? -29.918 -7.747 12.962 1.00 59.69 84 ARG A O 1
ATOM 639 N N . ALA A 1 85 ? -30.784 -7.559 10.900 1.00 55.56 85 ALA A N 1
ATOM 640 C CA . ALA A 1 85 ? -30.779 -8.983 10.563 1.00 55.56 85 ALA A CA 1
ATOM 641 C C . ALA A 1 85 ? -29.404 -9.511 10.097 1.00 55.56 85 ALA A C 1
ATOM 643 O O . ALA A 1 85 ? -29.161 -10.716 10.161 1.00 55.56 85 ALA A O 1
ATOM 644 N N . ALA A 1 86 ? -28.492 -8.639 9.656 1.00 62.56 86 ALA A N 1
ATOM 645 C CA . ALA A 1 86 ? -27.133 -9.020 9.299 1.00 62.56 86 ALA A CA 1
ATOM 646 C C . ALA A 1 86 ? -26.308 -9.199 10.583 1.00 62.56 86 ALA A C 1
ATOM 648 O O . ALA A 1 86 ? -25.895 -8.228 11.216 1.00 62.56 86 ALA A O 1
ATOM 649 N N . ARG A 1 87 ? -26.063 -10.454 10.985 1.00 76.38 87 ARG A N 1
ATOM 650 C CA . ARG A 1 87 ? -25.143 -10.800 12.085 1.00 76.38 87 ARG A CA 1
ATOM 651 C C . ARG A 1 87 ? -23.689 -10.603 11.654 1.00 76.38 87 ARG A C 1
ATOM 653 O O . ARG A 1 87 ? -22.928 -11.560 11.537 1.00 76.38 87 ARG A O 1
ATOM 660 N N . LEU A 1 88 ? -23.310 -9.362 11.381 1.00 84.62 88 LEU A N 1
ATOM 661 C CA . LEU A 1 88 ? -21.920 -9.019 11.129 1.00 84.62 88 LEU A CA 1
ATOM 662 C C . LEU A 1 88 ? -21.136 -8.947 12.439 1.00 84.62 88 LEU A C 1
ATOM 664 O O . LEU A 1 88 ? -21.675 -8.509 13.460 1.00 84.62 88 LEU A O 1
ATOM 668 N N . PRO A 1 89 ? -19.846 -9.316 12.422 1.00 89.94 89 PRO A N 1
ATOM 669 C CA . PRO A 1 89 ? -18.977 -9.032 13.548 1.00 89.94 89 PRO A CA 1
ATOM 670 C C . PRO A 1 89 ? -18.850 -7.515 13.734 1.00 89.94 89 PRO A C 1
ATOM 672 O O . PRO A 1 89 ? -18.679 -6.769 12.769 1.00 89.94 89 PRO A O 1
ATOM 675 N N . GLY A 1 90 ? -18.893 -7.059 14.985 1.00 90.62 90 GLY A N 1
ATOM 676 C CA . GLY A 1 90 ? -18.522 -5.687 15.320 1.00 90.62 90 GLY A CA 1
ATOM 677 C C . GLY A 1 90 ? -17.022 -5.454 15.128 1.00 90.62 90 GLY A C 1
ATOM 678 O O . GLY A 1 90 ? -16.208 -6.370 15.306 1.00 90.62 90 GLY A O 1
ATOM 679 N N . VAL A 1 91 ? -16.648 -4.229 14.772 1.00 92.25 91 VAL A N 1
ATOM 680 C CA . VAL A 1 91 ? -15.241 -3.809 14.769 1.00 92.25 91 VAL A CA 1
ATOM 681 C C . VAL A 1 91 ? -14.763 -3.494 16.196 1.00 92.25 91 VAL A C 1
ATOM 683 O O . VAL A 1 91 ? -15.552 -3.016 17.015 1.00 92.25 91 VAL A O 1
ATOM 686 N N . PRO A 1 92 ? -13.487 -3.754 16.537 1.00 92.31 92 PRO A N 1
ATOM 687 C CA . PRO A 1 92 ? -12.906 -3.294 17.797 1.00 92.31 92 PRO A CA 1
ATOM 688 C C . PRO A 1 92 ? -13.022 -1.774 17.962 1.00 92.31 92 PRO A C 1
ATOM 690 O O . PRO A 1 92 ? -12.875 -1.033 16.992 1.00 92.31 92 PRO A O 1
ATOM 693 N N . ARG A 1 93 ? -13.206 -1.288 19.197 1.00 88.81 93 ARG A N 1
ATOM 694 C CA . ARG A 1 93 ? -13.254 0.163 19.482 1.00 88.81 93 ARG A CA 1
ATOM 695 C C . ARG A 1 93 ? -11.943 0.889 19.167 1.00 88.81 93 ARG A C 1
ATOM 697 O O . ARG A 1 93 ? -11.959 2.084 18.923 1.00 88.81 93 ARG A O 1
ATOM 704 N N . SER A 1 94 ? -10.831 0.160 19.170 1.00 89.19 94 SER A N 1
ATOM 705 C CA . SER A 1 94 ? -9.498 0.649 18.818 1.00 89.19 94 SER A CA 1
ATOM 706 C C . SER A 1 94 ? -9.219 0.639 17.311 1.00 89.19 94 SER A C 1
ATOM 708 O O . SER A 1 94 ? -8.080 0.869 16.916 1.00 89.19 94 SER A O 1
ATOM 710 N N . SER A 1 95 ? -10.210 0.312 16.472 1.00 92.00 95 SER A N 1
ATOM 711 C CA . SER A 1 95 ? -10.011 0.267 15.022 1.00 92.00 95 SER A CA 1
ATOM 712 C C . SER A 1 95 ? -9.707 1.653 14.472 1.00 92.00 95 SER A C 1
ATOM 714 O O . SER A 1 95 ? -10.330 2.645 14.851 1.00 92.00 95 SER A O 1
ATOM 716 N N . ILE A 1 96 ? -8.774 1.703 13.536 1.00 92.62 96 ILE A N 1
ATOM 717 C CA . ILE A 1 96 ? -8.272 2.931 12.948 1.00 92.62 96 ILE A CA 1
ATOM 718 C C . ILE A 1 96 ? -8.985 3.171 11.620 1.00 92.62 96 ILE A C 1
ATOM 720 O O . ILE A 1 96 ? -9.010 2.300 10.753 1.00 92.62 96 ILE A O 1
ATOM 724 N N . ILE A 1 97 ? -9.565 4.359 11.454 1.00 92.94 97 ILE A N 1
ATOM 725 C CA . ILE A 1 97 ? -10.295 4.720 10.236 1.00 92.94 97 ILE A CA 1
ATOM 726 C C . ILE A 1 97 ? -9.317 5.251 9.192 1.00 92.94 97 ILE A C 1
ATOM 728 O O . ILE A 1 97 ? -8.710 6.303 9.392 1.00 92.94 97 ILE A O 1
ATOM 732 N N . VAL A 1 98 ? -9.213 4.553 8.065 1.00 93.31 98 VAL A N 1
ATOM 733 C CA . VAL A 1 98 ? -8.336 4.892 6.934 1.00 93.31 98 VAL A CA 1
ATOM 734 C C . VAL A 1 98 ? -9.149 5.026 5.649 1.00 93.31 98 VAL A C 1
ATOM 736 O O . VAL A 1 98 ? -10.298 4.585 5.581 1.00 93.31 98 VAL A O 1
ATOM 739 N N . ASP A 1 99 ? -8.579 5.644 4.616 1.00 92.19 99 ASP A N 1
ATOM 740 C CA . ASP A 1 99 ? -9.216 5.678 3.300 1.00 92.19 99 ASP A CA 1
ATOM 741 C C . ASP A 1 99 ? -9.403 4.265 2.723 1.00 92.19 99 ASP A C 1
ATOM 743 O O . ASP A 1 99 ? -8.620 3.356 2.987 1.00 92.19 99 ASP A O 1
ATOM 747 N N . ALA A 1 100 ? -10.466 4.064 1.936 1.00 91.94 100 ALA A N 1
ATOM 748 C CA . ALA A 1 100 ? -10.805 2.735 1.418 1.00 91.94 100 ALA A CA 1
ATOM 749 C C . ALA A 1 100 ? -9.700 2.156 0.526 1.00 91.94 100 ALA A C 1
ATOM 751 O O . ALA A 1 100 ? -9.272 1.022 0.735 1.00 91.94 100 ALA A O 1
ATOM 752 N N . ASP A 1 101 ? -9.175 2.977 -0.383 1.00 92.81 101 ASP A N 1
ATOM 753 C CA . ASP A 1 101 ? -8.080 2.585 -1.269 1.00 92.81 101 ASP A CA 1
ATOM 754 C C . ASP A 1 101 ? -6.790 2.286 -0.487 1.00 92.81 101 ASP A C 1
ATOM 756 O O . ASP A 1 101 ? -6.020 1.409 -0.881 1.00 92.81 101 ASP A O 1
ATOM 760 N N . ASP A 1 102 ? -6.550 2.983 0.630 1.00 94.56 102 ASP A N 1
ATOM 761 C CA . ASP A 1 102 ? -5.410 2.722 1.524 1.00 94.56 102 ASP A CA 1
ATOM 762 C C . ASP A 1 102 ? -5.574 1.382 2.226 1.00 94.56 102 ASP A C 1
ATOM 764 O O . ASP A 1 102 ? -4.642 0.583 2.254 1.00 94.56 102 ASP A O 1
ATOM 768 N N . CYS A 1 103 ? -6.773 1.117 2.746 1.00 94.25 103 CYS A N 1
ATOM 769 C CA . CYS A 1 103 ? -7.111 -0.126 3.429 1.00 94.25 103 CYS A CA 1
ATOM 770 C C . CYS A 1 103 ? -6.854 -1.340 2.525 1.00 94.25 103 CYS A C 1
ATOM 772 O O . CYS A 1 103 ? -6.152 -2.276 2.914 1.00 94.25 103 CYS A O 1
ATOM 774 N N . ASP A 1 104 ? -7.351 -1.279 1.288 1.00 94.62 104 ASP A N 1
ATOM 775 C CA . ASP A 1 104 ? -7.181 -2.334 0.288 1.00 94.62 104 ASP A CA 1
ATOM 776 C C . ASP A 1 104 ? -5.710 -2.494 -0.124 1.00 94.62 104 ASP A C 1
ATOM 778 O O . ASP A 1 104 ? -5.213 -3.613 -0.286 1.00 94.62 104 ASP A O 1
ATOM 782 N N . THR A 1 105 ? -4.988 -1.378 -0.257 1.00 95.69 105 THR A N 1
ATOM 783 C CA . THR A 1 105 ? -3.563 -1.387 -0.611 1.00 95.69 105 THR A CA 1
ATOM 784 C C . THR A 1 105 ? -2.717 -2.008 0.502 1.00 95.69 105 THR A C 1
ATOM 786 O O . THR A 1 105 ? -1.874 -2.859 0.215 1.00 95.69 105 THR A O 1
ATOM 789 N N . VAL A 1 106 ? -2.963 -1.656 1.769 1.00 95.44 106 VAL A N 1
ATOM 790 C CA . VAL A 1 106 ? -2.266 -2.235 2.929 1.00 95.44 106 VAL A CA 1
ATOM 791 C C . VAL A 1 106 ? -2.572 -3.728 3.066 1.00 95.44 106 VAL A C 1
ATOM 793 O O . VAL A 1 106 ? -1.656 -4.521 3.283 1.00 95.44 106 VAL A O 1
ATOM 796 N N . GLU A 1 107 ? -3.827 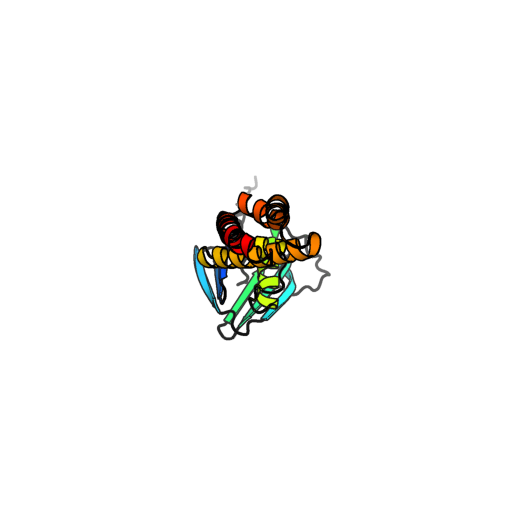-4.151 2.901 1.00 95.38 107 GLU A N 1
ATOM 797 C CA . GLU A 1 107 ? -4.181 -5.575 2.925 1.00 95.38 107 GLU A CA 1
ATOM 798 C C . GLU A 1 107 ? -3.404 -6.361 1.863 1.00 95.38 107 GLU A C 1
ATOM 800 O O . GLU A 1 107 ? -2.784 -7.388 2.164 1.00 95.38 107 GLU A O 1
ATOM 805 N N . ALA A 1 108 ? -3.423 -5.873 0.620 1.00 93.75 108 ALA A N 1
ATOM 806 C CA . ALA A 1 108 ? -2.719 -6.499 -0.491 1.00 93.75 108 ALA A CA 1
ATOM 807 C C . ALA A 1 108 ? -1.197 -6.490 -0.285 1.00 93.75 108 ALA A C 1
ATOM 809 O O . ALA A 1 108 ? -0.518 -7.418 -0.723 1.00 93.75 108 ALA A O 1
ATOM 810 N N . TRP A 1 109 ? -0.648 -5.467 0.372 1.00 93.62 109 TRP A N 1
ATOM 811 C CA . TRP A 1 109 ? 0.764 -5.386 0.745 1.00 93.62 109 TRP A CA 1
ATOM 812 C C . TRP A 1 109 ? 1.168 -6.471 1.742 1.00 93.62 109 TRP A C 1
ATOM 814 O O . TRP A 1 109 ? 2.067 -7.274 1.481 1.00 93.62 109 TRP A O 1
ATOM 824 N N . VAL A 1 110 ? 0.454 -6.549 2.865 1.00 93.69 110 VAL A N 1
ATOM 825 C CA . VAL A 1 110 ? 0.760 -7.494 3.947 1.00 93.69 110 VAL A CA 1
ATOM 826 C C . VAL A 1 110 ? 0.585 -8.941 3.486 1.00 93.69 110 VAL A C 1
ATOM 828 O O . VAL A 1 110 ? 1.373 -9.805 3.864 1.00 93.69 110 VAL A O 1
ATOM 831 N N . ARG A 1 111 ? -0.402 -9.231 2.627 1.00 91.44 111 ARG A N 1
ATOM 832 C CA . ARG A 1 111 ? -0.617 -10.588 2.095 1.00 91.44 111 ARG A CA 1
ATOM 833 C C . ARG A 1 111 ? 0.546 -11.129 1.269 1.00 91.44 111 ARG A C 1
ATOM 835 O O . ARG A 1 111 ? 0.729 -12.341 1.248 1.00 91.44 111 ARG A O 1
ATOM 842 N N . THR A 1 112 ? 1.335 -10.269 0.626 1.00 89.19 112 THR A N 1
ATOM 843 C CA . THR A 1 112 ? 2.545 -10.694 -0.099 1.00 89.19 112 THR A CA 1
ATOM 844 C C . THR A 1 112 ? 3.794 -10.662 0.782 1.00 89.19 112 THR A C 1
ATOM 846 O O . THR A 1 112 ? 4.905 -10.706 0.260 1.00 89.19 112 THR A O 1
ATOM 849 N N . GLY A 1 113 ? 3.636 -10.520 2.103 1.00 87.25 113 GLY A N 1
ATOM 850 C CA . GLY A 1 113 ? 4.747 -10.412 3.048 1.00 87.25 113 GLY A CA 1
ATOM 851 C C . GLY A 1 113 ? 5.596 -9.156 2.855 1.00 87.25 113 GLY A C 1
ATOM 852 O O . GLY A 1 113 ? 6.767 -9.166 3.213 1.00 87.25 113 GLY A O 1
ATOM 853 N N . GLY A 1 114 ? 5.042 -8.104 2.246 1.00 86.69 114 GLY A N 1
ATOM 854 C CA . GLY A 1 114 ? 5.803 -6.900 1.925 1.00 86.69 114 GLY A CA 1
ATOM 855 C C . GLY A 1 114 ? 6.789 -7.060 0.760 1.00 86.69 114 GLY A C 1
ATOM 856 O O . GLY A 1 114 ? 7.795 -6.364 0.681 1.00 86.69 114 GLY A O 1
ATOM 857 N N . GLY A 1 115 ? 6.535 -7.997 -0.157 1.00 89.94 115 GLY A N 1
ATOM 858 C CA . GLY A 1 115 ? 7.295 -8.106 -1.404 1.00 89.94 115 GLY A CA 1
ATOM 859 C C . GLY A 1 115 ? 6.812 -7.142 -2.495 1.00 89.94 115 GLY A C 1
ATOM 860 O O . GLY A 1 115 ? 5.609 -7.069 -2.771 1.00 89.94 115 GLY A O 1
ATOM 861 N N . LEU A 1 116 ? 7.749 -6.451 -3.158 1.00 92.75 116 LEU A N 1
ATOM 862 C CA . LEU A 1 116 ? 7.490 -5.679 -4.388 1.00 92.75 116 LEU A CA 1
ATOM 863 C C . LEU A 1 116 ? 7.468 -6.560 -5.649 1.00 92.75 116 LEU A C 1
ATOM 865 O O . LEU A 1 116 ? 6.819 -6.214 -6.634 1.00 92.75 116 LEU A O 1
ATOM 869 N N . SER A 1 117 ? 8.156 -7.702 -5.615 1.00 88.62 117 SER A N 1
ATOM 870 C CA . SER A 1 117 ? 8.279 -8.621 -6.747 1.00 88.62 117 SER A CA 1
ATOM 871 C C . SER A 1 117 ? 6.929 -9.177 -7.203 1.00 88.62 117 SER A C 1
ATOM 873 O O . SER A 1 117 ? 6.061 -9.484 -6.386 1.00 88.62 117 SER A O 1
ATOM 875 N N . GLY A 1 118 ? 6.768 -9.340 -8.519 1.00 88.25 118 GLY A N 1
ATOM 876 C CA . GLY A 1 118 ? 5.546 -9.879 -9.125 1.00 88.25 118 GLY A CA 1
ATOM 877 C C . GLY A 1 118 ? 4.360 -8.910 -9.142 1.00 88.25 118 GLY A C 1
ATOM 878 O O . GLY A 1 118 ? 3.271 -9.299 -9.559 1.00 88.25 118 GLY A O 1
ATOM 879 N N . ARG A 1 119 ? 4.548 -7.658 -8.707 1.00 94.00 119 ARG A N 1
ATOM 880 C CA . ARG A 1 119 ? 3.509 -6.627 -8.748 1.00 94.00 119 ARG A CA 1
ATOM 881 C C . ARG A 1 119 ? 3.442 -5.950 -10.106 1.00 94.00 119 ARG A C 1
ATOM 883 O O . ARG A 1 119 ? 4.449 -5.656 -10.745 1.00 94.00 119 ARG A O 1
ATOM 890 N N . THR A 1 120 ? 2.225 -5.629 -10.511 1.00 95.75 120 THR A N 1
ATOM 891 C CA . THR A 1 120 ? 1.954 -4.785 -11.672 1.00 95.75 120 THR A CA 1
ATOM 892 C C . THR A 1 120 ? 2.348 -3.332 -11.397 1.00 95.75 120 THR A C 1
ATOM 894 O O . THR A 1 120 ? 2.323 -2.866 -10.256 1.00 95.75 120 THR A O 1
ATOM 897 N N . ILE A 1 121 ? 2.604 -2.555 -12.455 1.00 97.00 121 ILE A N 1
ATOM 898 C CA . ILE A 1 121 ? 2.871 -1.109 -12.335 1.00 97.00 121 ILE A CA 1
ATOM 899 C C . ILE A 1 121 ? 1.730 -0.374 -11.614 1.00 97.00 121 ILE A C 1
ATOM 901 O O . ILE A 1 121 ? 1.969 0.556 -10.851 1.00 97.00 121 ILE A O 1
ATOM 905 N N . ALA A 1 122 ? 0.479 -0.801 -11.813 1.00 96.81 122 ALA A N 1
ATOM 906 C CA . ALA A 1 122 ? -0.666 -0.205 -11.131 1.00 96.81 122 ALA A CA 1
ATOM 907 C C . ALA A 1 122 ? -0.675 -0.491 -9.620 1.00 96.81 122 ALA A C 1
ATOM 909 O O . ALA A 1 122 ? -1.076 0.368 -8.839 1.00 96.81 122 ALA A O 1
ATOM 910 N N . GLU A 1 123 ? -0.239 -1.678 -9.196 1.00 96.44 123 GLU A N 1
ATOM 911 C CA . GLU A 1 123 ? -0.087 -2.008 -7.775 1.00 96.44 123 GLU A CA 1
ATOM 912 C C . GLU A 1 123 ? 1.074 -1.248 -7.145 1.00 96.44 123 GLU A C 1
ATOM 914 O O . GLU A 1 123 ? 0.907 -0.693 -6.063 1.00 96.44 123 GLU A O 1
ATOM 919 N N . LEU A 1 124 ? 2.213 -1.164 -7.836 1.00 97.81 124 LEU A N 1
ATOM 920 C CA . LEU A 1 124 ? 3.357 -0.364 -7.401 1.00 97.81 124 LEU A CA 1
ATOM 921 C C . LEU A 1 124 ? 2.973 1.117 -7.260 1.00 97.81 124 LEU A C 1
ATOM 923 O O . LEU A 1 124 ? 3.284 1.733 -6.248 1.00 97.81 124 LEU A O 1
ATOM 927 N N . ALA A 1 125 ? 2.204 1.669 -8.200 1.00 97.50 125 ALA A N 1
ATOM 928 C CA . ALA A 1 125 ? 1.708 3.042 -8.114 1.00 97.50 125 ALA A CA 1
ATOM 929 C C . ALA A 1 125 ? 0.812 3.284 -6.888 1.00 97.50 125 ALA A C 1
ATOM 931 O O . ALA A 1 125 ? 0.958 4.297 -6.202 1.00 97.50 125 ALA A O 1
ATOM 932 N N . ARG A 1 126 ? -0.083 2.337 -6.573 1.00 96.50 126 ARG A N 1
ATOM 933 C CA . ARG A 1 126 ? -0.919 2.415 -5.365 1.00 96.50 126 ARG A CA 1
ATOM 934 C C . ARG A 1 126 ? -0.094 2.318 -4.085 1.00 96.50 126 ARG A C 1
ATOM 936 O O . ARG A 1 126 ? -0.362 3.075 -3.158 1.00 96.50 126 ARG A O 1
ATOM 943 N N . LEU A 1 127 ? 0.912 1.440 -4.043 1.00 97.19 127 LEU A N 1
ATOM 944 C CA . LEU A 1 127 ? 1.837 1.345 -2.909 1.00 97.19 127 LEU A CA 1
ATOM 945 C C . LEU A 1 127 ? 2.619 2.643 -2.722 1.00 97.19 127 LEU A C 1
ATOM 947 O O . LEU A 1 127 ? 2.678 3.151 -1.608 1.00 97.19 127 LEU A O 1
ATOM 951 N N . ALA A 1 128 ? 3.149 3.219 -3.805 1.00 97.69 128 ALA A N 1
ATOM 952 C CA . ALA A 1 128 ? 3.920 4.457 -3.751 1.00 97.69 128 ALA A CA 1
ATOM 953 C C . ALA A 1 128 ? 3.123 5.598 -3.113 1.00 97.69 128 ALA A C 1
ATOM 955 O O . ALA A 1 128 ? 3.684 6.393 -2.372 1.00 97.69 128 ALA A O 1
ATOM 956 N N . ARG A 1 129 ? 1.804 5.663 -3.337 1.00 96.94 129 ARG A N 1
ATOM 957 C CA . ARG A 1 129 ? 0.942 6.702 -2.755 1.00 96.94 129 ARG A CA 1
ATOM 958 C C . ARG A 1 129 ? 0.972 6.732 -1.226 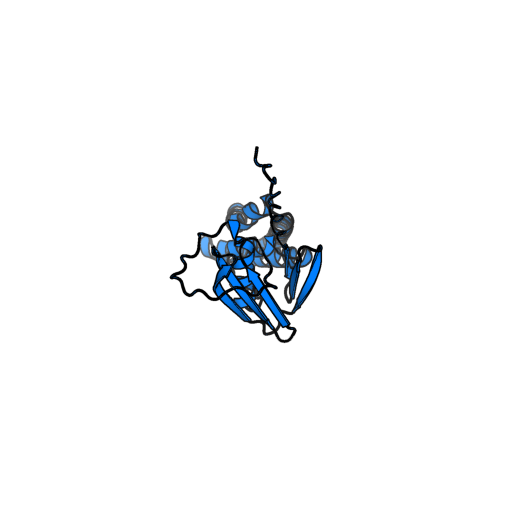1.00 96.94 129 ARG A C 1
ATOM 960 O O . ARG A 1 129 ? 0.860 7.822 -0.668 1.00 96.94 129 ARG A O 1
ATOM 967 N N . ILE A 1 130 ? 1.106 5.567 -0.595 1.00 96.31 130 ILE A N 1
ATOM 968 C CA . ILE A 1 130 ? 1.140 5.389 0.861 1.00 96.31 130 ILE A CA 1
ATOM 969 C C . ILE A 1 130 ? 2.531 4.984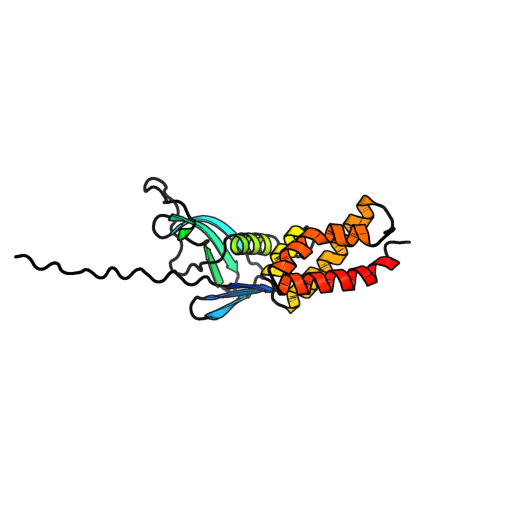 1.359 1.00 96.31 130 ILE A C 1
ATOM 971 O O . ILE A 1 130 ? 2.660 4.498 2.472 1.00 96.31 130 ILE A O 1
ATOM 975 N N . ALA A 1 131 ? 3.577 5.113 0.548 1.00 97.12 131 ALA A N 1
ATOM 976 C CA . ALA A 1 131 ? 4.925 4.747 0.957 1.00 97.12 131 ALA A CA 1
ATOM 977 C C . ALA A 1 131 ? 5.596 5.876 1.749 1.00 97.12 131 ALA A C 1
ATOM 979 O O . ALA A 1 131 ? 5.312 7.062 1.540 1.00 97.12 131 ALA A O 1
ATOM 980 N N . THR A 1 132 ? 6.552 5.514 2.604 1.00 96.31 132 THR A N 1
ATOM 981 C CA . THR A 1 132 ? 7.547 6.476 3.090 1.00 96.31 132 THR A CA 1
ATOM 982 C C . THR A 1 132 ? 8.327 7.060 1.895 1.00 96.31 132 THR A C 1
ATOM 984 O O . THR A 1 132 ? 8.407 6.417 0.842 1.00 96.31 132 THR A O 1
ATOM 987 N N . PRO A 1 133 ? 8.928 8.264 2.011 1.00 94.94 133 PRO A N 1
ATOM 988 C CA . PRO A 1 133 ? 9.714 8.858 0.921 1.00 94.94 133 PRO A CA 1
ATOM 989 C C . PRO A 1 133 ? 10.765 7.909 0.337 1.00 94.94 133 PRO A C 1
ATOM 991 O O . PRO A 1 133 ? 10.882 7.739 -0.873 1.00 94.94 133 PRO A O 1
ATOM 994 N N . GLN A 1 134 ? 11.533 7.267 1.218 1.00 95.38 134 GLN A N 1
ATOM 995 C CA . GLN A 1 134 ? 12.628 6.388 0.818 1.00 95.38 134 GLN A CA 1
ATOM 996 C C . GLN A 1 134 ? 12.096 5.133 0.128 1.00 95.38 134 GLN A C 1
ATOM 998 O O . GLN A 1 134 ? 12.629 4.708 -0.896 1.00 95.38 134 GLN A O 1
ATOM 1003 N N . PHE A 1 135 ? 10.998 4.577 0.639 1.00 96.94 135 PHE A N 1
ATOM 1004 C CA . PHE A 1 135 ? 10.407 3.391 0.047 1.00 96.94 135 PHE A CA 1
ATOM 1005 C C . PHE A 1 135 ? 9.719 3.679 -1.292 1.00 96.94 135 PHE A C 1
ATOM 1007 O O . PHE A 1 135 ? 9.752 2.841 -2.191 1.00 96.94 135 PHE A O 1
ATOM 1014 N N . ALA A 1 136 ? 9.179 4.885 -1.487 1.00 97.81 136 ALA A N 1
ATOM 1015 C CA . ALA A 1 136 ? 8.647 5.319 -2.775 1.00 97.81 136 ALA A CA 1
ATOM 1016 C C . ALA A 1 136 ? 9.713 5.277 -3.886 1.00 97.81 136 ALA A C 1
ATOM 1018 O O . ALA A 1 136 ? 9.422 4.831 -4.996 1.00 97.81 136 ALA A O 1
ATOM 1019 N N . ILE A 1 137 ? 10.959 5.654 -3.580 1.00 97.62 137 ILE A N 1
ATOM 1020 C CA . ILE A 1 137 ? 12.086 5.548 -4.521 1.00 97.62 137 ILE A CA 1
ATOM 1021 C C . ILE A 1 137 ? 12.322 4.082 -4.909 1.00 97.62 137 ILE A C 1
ATOM 1023 O O . ILE A 1 137 ? 12.361 3.769 -6.098 1.00 97.62 137 ILE A O 1
ATOM 1027 N N . ALA A 1 138 ? 12.391 3.173 -3.930 1.00 97.06 138 ALA A N 1
ATOM 1028 C CA . ALA A 1 138 ? 12.576 1.740 -4.181 1.00 97.06 138 ALA A CA 1
ATOM 1029 C C . ALA A 1 138 ? 11.429 1.133 -5.014 1.00 97.06 138 ALA A C 1
ATOM 1031 O O . ALA A 1 138 ? 11.654 0.322 -5.916 1.00 97.06 138 ALA A O 1
ATOM 1032 N N . ILE A 1 139 ? 10.189 1.563 -4.760 1.00 97.88 139 ILE A N 1
ATOM 1033 C CA . ILE A 1 139 ? 9.024 1.200 -5.578 1.00 97.88 139 ILE A CA 1
ATOM 1034 C C . ILE A 1 139 ? 9.202 1.687 -7.020 1.00 97.88 139 ILE A C 1
ATOM 1036 O O . ILE A 1 139 ? 8.911 0.940 -7.955 1.00 97.88 139 ILE A O 1
ATOM 1040 N N . GLY A 1 140 ? 9.695 2.912 -7.209 1.00 97.62 140 GLY A N 1
ATOM 1041 C CA . GLY A 1 140 ? 10.008 3.477 -8.518 1.00 97.62 140 GLY A CA 1
ATOM 1042 C C . GLY A 1 140 ? 11.056 2.673 -9.284 1.00 97.62 140 GLY A C 1
ATOM 1043 O O . GLY A 1 140 ? 10.853 2.326 -10.446 1.00 97.62 140 GLY A O 1
ATOM 1044 N N . GLU A 1 141 ? 12.150 2.298 -8.626 1.00 97.12 141 GLU A N 1
ATOM 1045 C CA . GLU A 1 141 ? 13.177 1.440 -9.224 1.00 97.12 141 GLU A CA 1
ATOM 1046 C C . GLU A 1 141 ? 12.609 0.076 -9.631 1.00 97.12 141 GLU A C 1
ATOM 1048 O O . GLU A 1 141 ? 12.845 -0.380 -10.750 1.00 97.12 141 GLU A O 1
ATOM 1053 N N . CYS A 1 142 ? 11.804 -0.551 -8.768 1.00 96.94 142 CYS A N 1
ATOM 1054 C CA . CYS A 1 142 ? 11.106 -1.794 -9.089 1.00 96.94 142 CYS A CA 1
ATOM 1055 C C . CYS A 1 142 ? 10.177 -1.623 -10.302 1.00 96.94 142 CYS A C 1
ATOM 1057 O O . CYS A 1 142 ? 10.201 -2.443 -11.223 1.00 96.94 142 CYS A O 1
ATOM 1059 N N . ALA A 1 143 ? 9.420 -0.524 -10.354 1.00 97.19 143 ALA A N 1
ATOM 1060 C CA . ALA A 1 143 ? 8.547 -0.204 -11.477 1.00 97.19 143 ALA A CA 1
ATOM 1061 C C . ALA A 1 143 ? 9.327 -0.045 -12.791 1.00 97.19 143 ALA A C 1
ATOM 1063 O O . ALA A 1 143 ? 8.829 -0.470 -13.830 1.00 97.19 143 ALA A O 1
ATOM 1064 N N . ALA A 1 144 ? 10.553 0.491 -12.763 1.00 95.50 144 ALA A N 1
ATOM 1065 C CA . ALA A 1 144 ? 11.402 0.571 -13.951 1.00 95.50 144 ALA A CA 1
ATOM 1066 C C . ALA A 1 144 ? 11.780 -0.811 -14.497 1.00 95.50 144 ALA A C 1
ATOM 1068 O O . ALA A 1 144 ? 11.691 -1.027 -15.704 1.00 95.50 144 ALA A O 1
ATOM 1069 N N . TYR A 1 145 ? 12.160 -1.758 -13.633 1.00 94.12 145 TYR A N 1
ATOM 1070 C CA . TYR A 1 145 ? 12.473 -3.124 -14.069 1.00 94.12 145 TYR A CA 1
ATOM 1071 C C . TYR A 1 145 ? 11.254 -3.821 -14.667 1.00 94.12 145 TYR A C 1
ATOM 1073 O O . TYR A 1 145 ? 11.342 -4.376 -15.760 1.00 94.12 145 TYR A O 1
ATOM 1081 N N . VAL A 1 146 ? 10.104 -3.729 -13.992 1.00 94.44 146 VAL A N 1
ATOM 1082 C CA . VAL A 1 146 ? 8.846 -4.306 -14.488 1.00 94.44 146 VAL A CA 1
ATOM 1083 C C . VAL A 1 146 ? 8.446 -3.659 -15.818 1.00 94.44 146 VAL A C 1
ATOM 1085 O O . VAL A 1 146 ? 8.034 -4.348 -16.748 1.00 94.44 146 VAL A O 1
ATOM 1088 N N . ALA A 1 147 ? 8.596 -2.339 -15.955 1.00 92.62 147 ALA A N 1
ATOM 1089 C CA . ALA A 1 147 ? 8.280 -1.635 -17.193 1.00 92.62 147 ALA A CA 1
ATOM 1090 C C . ALA A 1 147 ? 9.223 -2.018 -18.343 1.00 92.62 147 ALA A C 1
ATOM 1092 O O . ALA A 1 147 ? 8.759 -2.200 -19.471 1.00 92.62 147 ALA A O 1
ATOM 1093 N N . ALA A 1 148 ? 10.518 -2.183 -18.069 1.00 90.12 148 ALA A N 1
ATOM 1094 C CA . ALA A 1 148 ? 11.497 -2.642 -19.049 1.00 90.12 148 ALA A CA 1
ATOM 1095 C C . ALA A 1 148 ? 11.183 -4.068 -19.526 1.00 90.12 148 ALA A C 1
ATOM 1097 O O . ALA A 1 148 ? 11.144 -4.314 -20.732 1.00 90.12 148 ALA A O 1
ATOM 1098 N N . GLU A 1 149 ? 10.871 -4.980 -18.602 1.00 89.44 149 GLU A N 1
ATOM 1099 C CA . GLU A 1 149 ? 10.481 -6.357 -18.921 1.00 89.44 149 GLU A CA 1
ATOM 1100 C C . GLU A 1 149 ? 9.215 -6.400 -19.790 1.00 89.44 149 GLU A C 1
ATOM 1102 O O . GLU A 1 149 ? 9.199 -7.036 -20.843 1.00 89.44 149 GLU A O 1
ATOM 1107 N N . LEU A 1 150 ? 8.167 -5.664 -19.406 1.00 89.12 150 LEU A 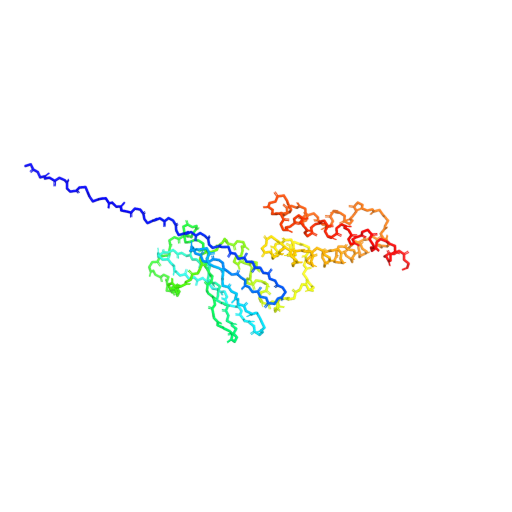N 1
ATOM 1108 C CA . LEU A 1 150 ? 6.921 -5.588 -20.175 1.00 89.12 150 LEU A CA 1
ATOM 1109 C C . LEU A 1 150 ? 7.122 -4.959 -21.558 1.00 89.12 150 LEU A C 1
ATOM 1111 O O . LEU A 1 150 ? 6.469 -5.361 -22.523 1.00 89.12 150 LEU A O 1
ATOM 1115 N N . THR A 1 151 ? 8.009 -3.969 -21.668 1.00 87.00 151 THR A N 1
ATOM 1116 C CA . THR A 1 151 ? 8.340 -3.340 -22.953 1.00 87.00 151 THR A CA 1
ATOM 1117 C C . THR A 1 151 ? 9.055 -4.336 -23.863 1.00 87.00 151 THR A C 1
ATOM 1119 O O . THR A 1 151 ? 8.669 -4.483 -25.024 1.00 87.00 151 THR A O 1
ATOM 1122 N N . TRP A 1 152 ? 10.020 -5.082 -23.318 1.00 82.12 152 TRP A N 1
ATOM 1123 C CA . TRP A 1 152 ? 10.734 -6.136 -24.035 1.00 82.12 152 TRP A CA 1
ATOM 1124 C C . TRP A 1 152 ? 9.799 -7.249 -24.515 1.00 82.12 152 TRP A C 1
ATOM 1126 O O . TRP A 1 152 ? 9.827 -7.613 -25.689 1.00 82.12 152 TRP A O 1
ATOM 1136 N N . GLN A 1 153 ? 8.910 -7.744 -23.650 1.00 83.31 153 GLN A N 1
ATOM 1137 C CA . GLN A 1 153 ? 7.933 -8.779 -24.011 1.00 83.31 153 GLN A CA 1
ATOM 1138 C C . GLN A 1 153 ? 7.002 -8.350 -25.158 1.00 83.31 153 GLN A C 1
ATOM 1140 O O . GLN A 1 153 ? 6.561 -9.193 -25.936 1.00 83.31 153 GLN A O 1
ATOM 1145 N N . ARG A 1 154 ? 6.686 -7.053 -25.272 1.00 78.38 154 ARG A N 1
ATOM 1146 C CA . ARG A 1 154 ? 5.762 -6.530 -26.291 1.00 78.38 154 ARG A CA 1
ATOM 1147 C C . ARG A 1 154 ? 6.418 -6.222 -27.632 1.00 78.38 154 ARG A C 1
ATOM 1149 O O . ARG A 1 154 ? 5.762 -6.384 -28.656 1.00 78.38 154 ARG A O 1
ATOM 1156 N N . LEU A 1 155 ? 7.651 -5.715 -27.633 1.00 71.50 155 LEU A N 1
ATOM 1157 C CA 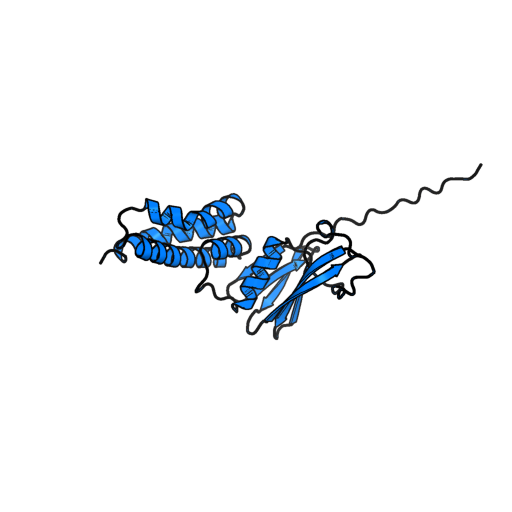. LEU A 1 155 ? 8.273 -5.125 -28.828 1.00 71.50 155 LEU A CA 1
ATOM 1158 C C . LEU A 1 155 ? 9.652 -5.707 -29.174 1.00 71.50 155 LEU A C 1
ATOM 1160 O O . LEU A 1 155 ? 10.233 -5.312 -30.185 1.00 71.50 155 LEU A O 1
ATOM 1164 N N . GLY A 1 156 ? 10.183 -6.632 -28.371 1.00 66.12 156 GLY A N 1
ATOM 1165 C CA . GLY A 1 156 ? 11.593 -7.013 -28.434 1.00 66.12 156 GLY A CA 1
ATOM 1166 C C . GLY A 1 156 ? 12.501 -5.901 -27.879 1.00 66.12 156 GLY A C 1
ATOM 1167 O O . GLY A 1 156 ? 12.037 -5.089 -27.074 1.00 66.12 156 GLY A O 1
ATOM 1168 N N . PRO A 1 157 ? 13.786 -5.838 -28.286 1.00 64.12 157 PRO A N 1
ATOM 1169 C CA . PRO A 1 157 ? 14.723 -4.802 -27.850 1.00 64.12 157 PRO A CA 1
ATOM 1170 C C . PRO A 1 157 ? 14.119 -3.405 -27.923 1.00 64.12 157 PRO A C 1
ATOM 1172 O O . PRO A 1 157 ? 13.539 -3.058 -28.953 1.00 64.12 157 PRO A O 1
ATOM 1175 N N . MET A 1 158 ? 14.239 -2.613 -26.848 1.00 59.72 158 MET A N 1
ATOM 1176 C CA . MET A 1 158 ? 13.560 -1.316 -26.720 1.00 59.72 158 MET A CA 1
ATOM 1177 C C . MET A 1 158 ? 13.955 -0.362 -27.861 1.00 59.72 158 MET A C 1
ATOM 1179 O O . MET A 1 158 ? 14.937 0.371 -27.780 1.00 59.72 158 MET A O 1
ATOM 1183 N N . ARG A 1 159 ? 13.175 -0.349 -28.948 1.00 54.62 159 ARG A N 1
ATOM 1184 C CA . ARG A 1 159 ? 13.291 0.627 -30.035 1.00 54.62 159 ARG A CA 1
ATOM 1185 C C . ARG A 1 159 ? 12.329 1.781 -29.757 1.00 54.62 159 ARG A C 1
ATOM 1187 O O . ARG A 1 159 ? 11.206 1.795 -30.247 1.00 54.62 159 ARG A O 1
ATOM 1194 N N . GLY A 1 160 ? 12.797 2.742 -28.958 1.00 55.94 160 GLY A N 1
ATOM 1195 C CA . GLY A 1 160 ? 12.128 4.020 -28.688 1.00 55.94 160 GLY A CA 1
ATOM 1196 C C . GLY A 1 160 ? 11.523 4.139 -27.282 1.00 55.94 160 GLY A C 1
ATOM 1197 O O . GLY A 1 160 ? 10.737 3.297 -26.856 1.00 55.94 160 GLY A O 1
ATOM 1198 N N . GLY A 1 161 ? 11.842 5.235 -26.581 1.00 59.88 161 GLY A N 1
ATOM 1199 C CA . GLY A 1 161 ? 11.417 5.498 -25.194 1.00 59.88 161 GLY A CA 1
ATOM 1200 C C . GLY A 1 161 ? 9.908 5.713 -24.984 1.00 59.88 161 GLY A C 1
ATOM 1201 O O . GLY A 1 161 ? 9.428 5.679 -23.852 1.00 59.88 161 GLY A O 1
ATOM 1202 N N . GLY A 1 162 ? 9.127 5.875 -26.060 1.00 66.38 162 GLY A N 1
ATOM 1203 C CA . GLY A 1 162 ? 7.679 6.106 -25.981 1.00 66.38 162 GLY A CA 1
ATOM 1204 C C . GLY A 1 162 ? 6.896 4.951 -25.344 1.00 66.38 162 GLY A C 1
ATOM 1205 O O . GLY A 1 162 ? 5.932 5.196 -24.622 1.00 66.38 162 GLY A O 1
ATOM 1206 N N . THR A 1 163 ? 7.317 3.699 -25.545 1.00 79.06 163 THR A N 1
ATOM 1207 C CA . THR A 1 163 ? 6.605 2.530 -24.996 1.00 79.06 163 THR A CA 1
ATOM 1208 C C . THR A 1 163 ? 6.864 2.350 -23.501 1.00 79.06 163 THR A C 1
ATOM 1210 O O . THR A 1 163 ? 5.939 2.031 -22.756 1.00 79.06 163 THR A O 1
ATOM 1213 N N . PHE A 1 164 ? 8.090 2.615 -23.043 1.00 85.88 164 PHE A N 1
ATOM 1214 C CA . PHE A 1 164 ? 8.448 2.528 -21.626 1.00 85.88 164 PHE A CA 1
ATOM 1215 C C . PHE A 1 164 ? 7.621 3.508 -20.785 1.00 85.88 164 PHE A C 1
ATOM 1217 O O . PHE A 1 164 ? 6.987 3.120 -19.802 1.00 85.88 164 PHE A O 1
ATOM 1224 N N . GLN A 1 165 ? 7.545 4.768 -21.221 1.00 88.00 165 GLN A N 1
ATOM 1225 C CA . GLN A 1 165 ? 6.763 5.785 -20.523 1.00 88.00 165 GLN A CA 1
ATOM 1226 C C . GLN A 1 165 ? 5.262 5.456 -20.517 1.00 88.00 165 GLN A C 1
ATOM 1228 O O . GLN A 1 165 ? 4.599 5.594 -19.490 1.00 88.00 165 GLN A O 1
ATOM 1233 N N . GLN A 1 166 ? 4.724 4.930 -21.622 1.00 89.69 166 GLN A N 1
ATOM 1234 C CA . GLN A 1 166 ? 3.330 4.477 -21.672 1.00 89.69 166 GLN A CA 1
ATOM 1235 C C . GLN A 1 166 ? 3.033 3.371 -20.650 1.00 89.69 166 GLN A C 1
ATOM 1237 O O . GLN A 1 166 ? 1.966 3.379 -20.030 1.00 89.69 166 GLN A O 1
ATOM 1242 N N . VAL A 1 167 ? 3.964 2.434 -20.439 1.00 92.62 167 VAL A N 1
ATOM 1243 C CA . VAL A 1 167 ? 3.821 1.375 -19.425 1.00 92.62 167 VAL A CA 1
ATOM 1244 C C . VAL A 1 167 ? 3.791 1.959 -18.007 1.00 92.62 167 VAL A C 1
ATOM 1246 O O . VAL A 1 167 ? 3.031 1.470 -17.169 1.00 92.62 167 VAL A O 1
ATOM 1249 N N . LEU A 1 168 ? 4.523 3.049 -17.752 1.00 95.56 168 LEU A N 1
ATOM 1250 C CA . LEU A 1 168 ? 4.496 3.786 -16.482 1.00 95.56 168 LEU A CA 1
ATOM 1251 C C . LEU A 1 168 ? 3.232 4.637 -16.266 1.00 95.56 168 LEU A C 1
ATOM 1253 O O . LEU A 1 168 ? 3.058 5.195 -15.184 1.00 95.56 168 LEU A O 1
ATOM 1257 N N . GLY A 1 169 ? 2.297 4.682 -17.220 1.00 96.19 169 GLY A N 1
ATOM 1258 C CA . GLY A 1 169 ? 1.067 5.478 -17.129 1.00 96.19 169 GLY A CA 1
ATOM 1259 C C . GLY A 1 169 ? 0.265 5.350 -15.816 1.00 96.19 169 GLY A C 1
ATOM 1260 O O . GLY A 1 169 ? -0.257 6.359 -15.336 1.00 96.19 169 GLY A O 1
ATOM 1261 N N . PRO A 1 170 ? 0.139 4.169 -15.168 1.00 97.62 170 PRO A N 1
ATOM 1262 C CA . PRO A 1 170 ? -0.482 4.084 -13.844 1.00 97.62 170 PRO A CA 1
ATOM 1263 C C . PRO A 1 170 ? 0.254 4.893 -12.767 1.00 97.62 170 PRO A C 1
ATOM 1265 O O . PRO A 1 170 ? -0.402 5.541 -11.954 1.00 97.62 170 PRO A O 1
ATOM 1268 N N . LEU A 1 171 ? 1.588 4.896 -12.788 1.00 96.75 171 LEU A N 1
ATOM 1269 C CA . LEU A 1 171 ? 2.425 5.652 -11.858 1.00 96.75 171 LEU A CA 1
ATOM 1270 C C . LEU A 1 171 ? 2.326 7.158 -12.129 1.00 96.75 171 LEU A C 1
ATOM 1272 O O . LEU A 1 171 ? 2.170 7.936 -11.192 1.00 96.75 171 LEU A O 1
ATOM 1276 N N . GLU A 1 172 ? 2.279 7.567 -13.401 1.00 97.12 172 GLU A N 1
ATOM 1277 C CA . GLU A 1 172 ? 2.028 8.963 -13.791 1.00 97.12 172 GLU A CA 1
ATOM 1278 C C . GLU A 1 172 ? 0.680 9.490 -13.280 1.00 97.12 172 GLU A C 1
ATOM 1280 O O . GLU A 1 172 ? 0.574 10.644 -12.859 1.00 97.12 172 GLU A O 1
ATOM 1285 N N . ARG A 1 173 ? -0.370 8.660 -13.301 1.00 97.12 173 ARG A N 1
ATOM 1286 C CA . ARG A 1 173 ? -1.688 9.049 -12.774 1.00 97.12 173 ARG A CA 1
ATOM 1287 C C . ARG A 1 173 ? -1.659 9.277 -11.268 1.00 97.12 173 ARG A C 1
ATOM 1289 O O . ARG A 1 173 ? -2.243 10.258 -10.806 1.00 97.12 173 ARG A O 1
ATOM 1296 N N . GLU A 1 174 ? -0.983 8.410 -10.520 1.00 96.56 174 GLU A N 1
ATOM 1297 C CA . GLU A 1 174 ? -0.853 8.565 -9.068 1.00 96.56 174 GLU A CA 1
ATOM 1298 C C . GLU A 1 174 ? 0.086 9.718 -8.687 1.00 96.56 174 GLU A C 1
ATOM 1300 O O . GLU A 1 174 ? -0.196 10.435 -7.728 1.00 96.56 174 GLU A O 1
ATOM 1305 N N . ALA A 1 175 ? 1.131 9.992 -9.474 1.00 96.81 175 ALA A N 1
ATOM 1306 C CA . ALA A 1 175 ? 2.041 11.121 -9.260 1.00 96.81 175 ALA A CA 1
ATOM 1307 C C . ALA A 1 175 ? 1.324 12.483 -9.245 1.00 96.81 175 ALA A C 1
ATOM 1309 O O . ALA A 1 175 ? 1.711 13.389 -8.513 1.00 96.81 175 ALA A O 1
ATOM 1310 N N . ARG A 1 176 ? 0.222 12.625 -9.994 1.00 96.69 176 ARG A N 1
ATOM 1311 C CA . ARG A 1 176 ? -0.617 13.841 -9.972 1.00 96.69 176 ARG A CA 1
ATOM 1312 C C . ARG A 1 176 ? -1.375 14.034 -8.658 1.00 96.69 176 ARG A C 1
ATOM 1314 O O . ARG A 1 176 ? -1.897 15.117 -8.411 1.00 96.69 176 ARG A O 1
ATOM 1321 N N . ARG A 1 177 ? -1.505 12.975 -7.858 1.00 93.44 177 ARG A N 1
ATOM 1322 C CA . ARG A 1 177 ? -2.316 12.927 -6.635 1.00 93.44 177 ARG A CA 1
ATOM 1323 C C . ARG A 1 177 ? -1.472 12.789 -5.376 1.00 93.44 177 ARG A C 1
ATOM 1325 O O . ARG A 1 177 ? -1.963 13.099 -4.296 1.00 93.44 177 ARG A O 1
ATOM 1332 N N . SER A 1 178 ? -0.233 12.318 -5.501 1.00 95.06 178 SER A N 1
ATOM 1333 C CA . SER A 1 178 ? 0.655 12.081 -4.370 1.00 95.06 178 SER A CA 1
ATOM 1334 C C . SER A 1 178 ? 2.102 12.451 -4.694 1.00 95.06 178 SER A C 1
ATOM 1336 O O . SER A 1 178 ? 2.651 11.945 -5.676 1.00 95.06 178 SER A O 1
ATOM 1338 N N . PRO A 1 179 ? 2.761 13.258 -3.838 1.00 96.00 179 PRO A N 1
ATOM 1339 C CA . PRO A 1 179 ? 4.183 13.554 -3.990 1.00 96.00 179 PRO A CA 1
ATOM 1340 C C . PRO A 1 179 ? 5.044 12.288 -3.897 1.00 96.00 179 PRO A C 1
ATOM 1342 O O . PRO A 1 179 ? 6.049 12.191 -4.587 1.00 96.00 179 PRO A O 1
ATOM 1345 N N . ARG A 1 180 ? 4.617 11.276 -3.130 1.00 96.50 180 ARG A N 1
ATOM 1346 C CA . ARG A 1 180 ? 5.325 9.991 -3.025 1.00 96.50 180 ARG A CA 1
ATOM 1347 C C . ARG A 1 180 ? 5.284 9.209 -4.332 1.00 96.50 180 ARG A C 1
ATOM 1349 O O . ARG A 1 180 ? 6.296 8.701 -4.796 1.00 96.50 180 ARG A O 1
ATOM 1356 N N . ALA A 1 181 ? 4.126 9.175 -4.987 1.00 96.94 181 ALA A N 1
ATOM 1357 C CA . ALA A 1 181 ? 4.026 8.576 -6.313 1.00 96.94 181 ALA A CA 1
ATOM 1358 C C . ALA A 1 181 ? 4.828 9.365 -7.368 1.00 96.94 181 ALA A C 1
ATOM 1360 O O . ALA A 1 181 ? 5.351 8.763 -8.303 1.00 96.94 181 ALA A O 1
ATOM 1361 N N . ALA A 1 182 ? 4.977 10.685 -7.207 1.00 97.19 182 ALA A N 1
ATOM 1362 C CA . ALA A 1 182 ? 5.850 11.491 -8.059 1.00 97.19 182 ALA A CA 1
ATOM 1363 C C . ALA A 1 182 ? 7.339 11.174 -7.835 1.00 97.19 182 ALA A C 1
ATOM 1365 O O . ALA A 1 182 ? 8.070 11.013 -8.809 1.00 97.19 182 ALA A O 1
ATOM 1366 N N . GLU A 1 183 ? 7.778 11.005 -6.584 1.00 97.62 183 GLU A N 1
ATOM 1367 C CA . GLU A 1 183 ? 9.131 10.532 -6.245 1.00 97.62 183 GLU A CA 1
ATOM 1368 C C . GLU A 1 183 ? 9.407 9.157 -6.877 1.00 97.62 183 GLU A C 1
ATOM 1370 O O . GLU A 1 183 ? 10.429 8.971 -7.539 1.00 97.62 183 GLU A O 1
ATOM 1375 N N . ALA A 1 184 ? 8.456 8.225 -6.765 1.00 97.88 184 ALA A N 1
ATOM 1376 C CA . ALA A 1 184 ? 8.542 6.915 -7.404 1.00 97.88 184 ALA A CA 1
ATOM 1377 C C . ALA A 1 184 ? 8.625 7.015 -8.937 1.00 97.88 184 ALA A C 1
ATOM 1379 O O . ALA A 1 184 ? 9.420 6.315 -9.559 1.00 97.88 184 ALA A O 1
ATOM 1380 N N . LEU A 1 185 ? 7.839 7.893 -9.568 1.00 97.94 185 LEU A N 1
ATOM 1381 C CA . LEU A 1 185 ? 7.895 8.108 -11.017 1.00 97.94 185 LEU A CA 1
ATOM 1382 C C . LEU A 1 185 ? 9.260 8.638 -11.464 1.00 97.94 185 LEU A C 1
ATOM 1384 O O . LEU A 1 185 ? 9.822 8.134 -12.435 1.00 97.94 185 LEU A O 1
ATOM 1388 N N . LEU A 1 186 ? 9.806 9.626 -10.753 1.00 97.19 186 LEU A N 1
ATOM 1389 C CA . LEU A 1 186 ? 11.125 10.184 -11.052 1.00 97.19 186 LEU A CA 1
ATOM 1390 C C . LEU A 1 186 ? 12.220 9.120 -10.926 1.00 97.19 186 LEU A C 1
ATOM 1392 O O . LEU A 1 186 ? 13.063 9.001 -11.818 1.00 97.19 186 LEU A O 1
ATOM 1396 N N . ALA A 1 187 ? 12.173 8.306 -9.869 1.00 97.31 187 ALA A N 1
ATOM 1397 C CA . ALA A 1 187 ? 13.081 7.177 -9.696 1.00 97.31 187 ALA A CA 1
ATOM 1398 C C . ALA A 1 187 ? 12.933 6.150 -10.832 1.00 97.31 187 ALA A C 1
ATOM 1400 O O . ALA A 1 187 ? 13.934 5.705 -11.396 1.00 97.31 187 ALA A O 1
ATOM 1401 N N . ALA A 1 188 ? 11.697 5.836 -11.237 1.00 96.56 188 ALA A N 1
ATOM 1402 C CA . ALA A 1 188 ? 11.430 4.911 -12.332 1.00 96.56 188 ALA A CA 1
ATOM 1403 C C . ALA A 1 188 ? 12.003 5.409 -13.669 1.00 96.56 188 ALA A C 1
ATOM 1405 O O . ALA A 1 188 ? 12.642 4.649 -14.396 1.00 96.56 188 ALA A O 1
ATOM 1406 N N . MET A 1 189 ? 11.822 6.694 -13.982 1.00 94.69 189 MET A N 1
ATOM 1407 C CA . MET A 1 189 ? 12.373 7.314 -15.190 1.00 94.69 189 MET A CA 1
ATOM 1408 C C . MET A 1 189 ? 13.903 7.350 -15.170 1.00 94.69 189 MET A C 1
ATOM 1410 O O . MET A 1 189 ? 14.540 6.986 -16.158 1.00 94.69 189 MET A O 1
ATOM 1414 N N . SER A 1 190 ? 14.496 7.744 -14.039 1.00 94.62 190 SER A N 1
ATOM 1415 C CA . SER A 1 190 ? 15.951 7.774 -13.869 1.00 94.62 190 SER A CA 1
ATOM 1416 C C . SER A 1 190 ? 16.558 6.383 -14.052 1.00 94.62 190 SER A C 1
ATOM 1418 O O . SER A 1 190 ? 17.537 6.225 -14.783 1.00 94.62 190 SER A O 1
ATOM 1420 N N . ARG A 1 191 ? 15.940 5.351 -13.465 1.00 94.44 191 ARG A N 1
ATOM 1421 C CA . ARG A 1 191 ? 16.396 3.968 -13.620 1.00 94.44 191 ARG A CA 1
ATOM 1422 C C . ARG A 1 191 ? 16.168 3.440 -15.035 1.00 94.44 191 ARG A C 1
ATOM 1424 O O . ARG A 1 191 ? 17.045 2.763 -15.559 1.00 94.44 191 ARG A O 1
ATOM 1431 N N . GLY A 1 192 ? 15.044 3.776 -15.667 1.00 89.00 192 GLY A N 1
ATOM 1432 C CA . GLY A 1 192 ? 14.740 3.413 -17.054 1.00 89.00 192 GLY A CA 1
ATOM 1433 C C . GLY A 1 192 ? 15.829 3.854 -18.032 1.00 89.00 192 GLY A C 1
ATOM 1434 O O . GLY A 1 192 ? 16.304 3.034 -18.812 1.00 89.00 192 GLY A O 1
ATOM 1435 N N . ALA A 1 193 ? 16.317 5.093 -17.902 1.00 86.31 193 ALA A N 1
ATOM 1436 C CA . ALA A 1 193 ? 17.416 5.617 -18.721 1.00 86.31 193 ALA A CA 1
ATOM 1437 C C . ALA A 1 193 ? 18.721 4.804 -18.584 1.00 86.31 193 ALA A C 1
ATOM 1439 O O . ALA A 1 193 ? 19.491 4.685 -19.533 1.00 86.31 193 ALA A O 1
ATOM 1440 N N . VAL A 1 194 ? 18.966 4.202 -17.414 1.00 86.69 194 VAL A N 1
ATOM 1441 C CA . VAL A 1 194 ? 20.122 3.317 -17.183 1.00 86.69 194 VAL A CA 1
ATOM 1442 C C . VAL A 1 194 ? 19.901 1.921 -17.771 1.00 86.69 194 VAL A C 1
ATOM 1444 O O . VAL A 1 194 ? 20.870 1.248 -18.112 1.00 86.69 194 VAL A O 1
ATOM 1447 N N . LEU A 1 195 ? 18.650 1.466 -17.884 1.00 82.38 195 LEU A N 1
ATOM 1448 C CA . LEU A 1 195 ? 18.302 0.138 -18.399 1.00 82.38 195 LEU A CA 1
ATOM 1449 C C . LEU A 1 195 ? 18.225 0.088 -19.933 1.00 82.38 195 LEU A C 1
ATOM 1451 O O . LEU A 1 195 ? 18.455 -0.978 -20.503 1.00 82.38 195 LEU A O 1
ATOM 1455 N N . GLU A 1 196 ? 17.972 1.215 -20.608 1.00 68.81 196 GLU A N 1
ATOM 1456 C CA . GLU A 1 196 ? 17.915 1.314 -22.079 1.00 68.81 196 GLU A CA 1
ATOM 1457 C C . GLU A 1 196 ? 19.081 0.628 -22.828 1.00 68.81 196 GLU A C 1
ATOM 1459 O O . GLU A 1 196 ? 18.810 -0.077 -23.802 1.00 68.81 196 GLU A O 1
ATOM 1464 N N . PRO A 1 197 ? 20.355 0.717 -22.390 1.00 64.31 197 PRO A N 1
ATOM 1465 C CA . PRO A 1 197 ? 21.474 0.065 -23.078 1.00 64.31 197 PRO A CA 1
ATOM 1466 C C . PRO A 1 197 ? 21.536 -1.464 -22.917 1.00 64.31 197 PRO A C 1
ATOM 1468 O O . PRO A 1 197 ? 22.198 -2.132 -23.712 1.00 64.31 197 PRO A O 1
ATOM 1471 N N . TYR A 1 198 ? 20.903 -2.027 -21.882 1.00 56.69 198 TYR A N 1
ATOM 1472 C CA . TYR A 1 198 ? 21.049 -3.441 -21.495 1.00 56.69 198 TYR A CA 1
ATOM 1473 C C . TYR A 1 198 ? 19.921 -4.335 -22.007 1.00 56.69 198 TYR A C 1
ATOM 1475 O O . TYR A 1 198 ? 20.058 -5.552 -22.038 1.00 56.69 198 TYR A O 1
ATOM 1483 N N . VAL A 1 199 ? 18.830 -3.728 -22.461 1.00 53.75 199 VAL A N 1
ATOM 1484 C CA . VAL A 1 199 ? 17.656 -4.399 -23.034 1.00 53.75 199 VAL A CA 1
ATOM 1485 C C . VAL A 1 199 ? 17.755 -4.370 -24.571 1.00 53.75 199 VAL A C 1
ATOM 1487 O O . VAL A 1 199 ? 16.759 -4.283 -25.276 1.00 53.75 199 VAL A O 1
ATOM 1490 N N . GLY A 1 200 ? 18.981 -4.340 -25.104 1.00 50.69 200 GLY A N 1
ATOM 1491 C CA . GLY A 1 200 ? 19.309 -4.099 -26.515 1.00 50.69 200 GLY A CA 1
ATOM 1492 C C . GLY A 1 200 ? 20.302 -5.088 -27.137 1.00 50.69 200 GLY A C 1
ATOM 1493 O O . GLY A 1 200 ? 20.642 -4.921 -28.308 1.00 50.69 200 GLY A O 1
ATOM 1494 N N . ARG A 1 201 ? 20.797 -6.071 -26.373 1.00 43.62 201 ARG A N 1
ATOM 1495 C CA . ARG A 1 201 ? 21.803 -7.054 -26.804 1.00 43.62 201 ARG A CA 1
ATOM 1496 C C . ARG A 1 201 ? 21.284 -8.476 -26.692 1.00 43.62 201 ARG A C 1
ATOM 1498 O O . ARG A 1 201 ? 20.563 -8.745 -25.708 1.00 43.62 201 ARG A O 1
#

pLDDT: mean 86.1, std 14.8, range [37.25, 97.94]

Foldseek 3Di:
DDDDDPPPPPPPDQQDAWAWADALFWIWIQHSVRDIDIDGLQVKAWDWDWADDPQFIWIWIWIDDPRGIAIEIERRVPTDGNPPPPPGHHDDPRYGYHHPLLSVLVNVCSNVSSDLPPDALLSLLSNLQRYDLVRLLVSLLSLLVNLLVVCCVVPNQDPDPPSSVVSNVSLVVSVVVGVSSVSSVVSSVVNNVVCNVVSHD

Radius of gyration: 21.37 Å; chains: 1; bounding box: 68×40×58 Å